Protein AF-A0A916Z3E7-F1 (afdb_monomer_lite)

Radius of gyration: 20.0 Å; chains: 1; bounding box: 42×72×46 Å

pLDDT: mean 88.16, std 11.93, range [44.38, 98.19]

Secondary structure (DSSP, 8-state):
-EEEEEE-TTS-EEEEE-GGG-S-HHHHHHHHHHHHHHHHHHHHHH-S-SEEEETTT--EEE-SSHHHHHHHHHHHS-TT---TTTT---HHHHHHHHHHHHHHHHHHHHHHHHHHHHH-S--HHHHTTTTHHHHHHHHHHHHHHHHHHHHH----HHHHHHHHHHHTTHHHHHHTT-TTT--HHHHHHHHHHHHHHHHHHHHTTS----TTTT--

Organism: NCBI:txid1537369

Structure (mmCIF, N/CA/C/O backbone):
data_AF-A0A916Z3E7-F1
#
_entry.id   AF-A0A916Z3E7-F1
#
loop_
_atom_site.group_PDB
_atom_site.id
_atom_site.type_symbol
_atom_site.label_atom_id
_atom_site.label_alt_id
_atom_site.label_comp_id
_atom_site.label_asym_id
_atom_site.label_entity_id
_atom_site.label_seq_id
_atom_site.pdbx_PDB_ins_code
_atom_site.Cartn_x
_atom_site.Cartn_y
_atom_site.Cartn_z
_atom_site.occupancy
_atom_site.B_iso_or_equiv
_atom_site.auth_seq_id
_atom_site.auth_comp_id
_atom_site.auth_asym_id
_atom_site.auth_atom_id
_atom_site.pdbx_PDB_model_num
ATOM 1 N N . MET A 1 1 ? -1.317 -24.657 9.271 1.00 68.31 1 MET A N 1
ATOM 2 C CA . MET A 1 1 ? -2.355 -24.413 10.291 1.00 68.31 1 MET A CA 1
ATOM 3 C C . MET A 1 1 ? -2.522 -22.918 10.595 1.00 68.31 1 MET A C 1
ATOM 5 O O . MET A 1 1 ? -1.531 -22.250 10.838 1.00 68.31 1 MET A O 1
ATOM 9 N N . ASN A 1 2 ? -3.743 -22.376 10.586 1.00 83.06 2 ASN A N 1
ATOM 10 C CA . ASN A 1 2 ? -4.015 -20.968 10.927 1.00 83.06 2 ASN A CA 1
ATOM 11 C C . ASN A 1 2 ? -3.591 -20.658 12.372 1.00 83.06 2 ASN A C 1
ATOM 13 O O . ASN A 1 2 ? -4.180 -21.213 13.300 1.00 83.06 2 ASN A O 1
ATOM 17 N N . ARG A 1 3 ? -2.597 -19.781 12.572 1.00 90.81 3 ARG A N 1
ATOM 18 C CA . ARG A 1 3 ? -2.049 -19.511 13.909 1.00 90.81 3 ARG A CA 1
ATOM 19 C C . ARG A 1 3 ? -2.885 -18.499 14.675 1.00 90.81 3 ARG A C 1
ATOM 21 O O . ARG A 1 3 ? -3.226 -18.750 15.826 1.00 90.81 3 ARG A O 1
ATOM 28 N N . TYR A 1 4 ? -3.235 -17.394 14.028 1.00 94.56 4 TYR A N 1
ATOM 29 C CA . TYR A 1 4 ? -3.976 -16.315 14.667 1.00 94.56 4 TYR A CA 1
ATOM 30 C C . TYR A 1 4 ? -5.286 -16.048 13.939 1.00 94.56 4 TYR A C 1
ATOM 32 O O . TYR A 1 4 ? -5.306 -15.935 12.710 1.00 94.56 4 TYR A O 1
ATOM 40 N N . SER A 1 5 ? -6.358 -15.909 14.713 1.00 96.50 5 SER A N 1
ATOM 41 C CA . SER A 1 5 ? -7.659 -15.434 14.248 1.00 96.50 5 SER A CA 1
ATOM 42 C C . SER A 1 5 ? -7.852 -14.000 14.729 1.00 96.50 5 SER A C 1
ATOM 44 O O . SER A 1 5 ? -7.827 -13.736 15.928 1.00 96.50 5 SER A O 1
ATOM 46 N N . VAL A 1 6 ? -7.993 -13.075 13.788 1.00 96.94 6 VAL A N 1
ATOM 47 C CA . VAL A 1 6 ? -8.074 -11.630 14.012 1.00 96.94 6 VAL A CA 1
ATOM 48 C C . VAL A 1 6 ? -9.518 -11.183 13.842 1.00 96.94 6 VAL A C 1
ATOM 50 O O . VAL A 1 6 ? -10.129 -11.534 12.837 1.00 96.94 6 VAL A O 1
ATOM 53 N N . GLN A 1 7 ? -10.039 -10.386 14.773 1.00 97.50 7 GLN A N 1
ATOM 54 C CA . GLN A 1 7 ? -11.403 -9.863 14.723 1.00 97.50 7 GLN A CA 1
ATOM 55 C C . GLN A 1 7 ? -11.406 -8.335 14.617 1.00 97.50 7 GLN A C 1
ATOM 57 O O . GLN A 1 7 ? -10.706 -7.642 15.360 1.00 97.50 7 GLN A O 1
ATOM 62 N N . PHE A 1 8 ? -12.221 -7.807 13.705 1.00 96.19 8 PHE A N 1
ATOM 63 C CA . PHE A 1 8 ? -12.422 -6.375 13.493 1.00 96.19 8 PHE A CA 1
ATOM 64 C C . PHE A 1 8 ? -13.735 -5.894 14.115 1.00 96.19 8 PHE A C 1
ATOM 66 O O . PHE A 1 8 ? -14.632 -6.676 14.432 1.00 96.19 8 PHE A O 1
ATOM 73 N N . LYS A 1 9 ? -13.853 -4.574 14.292 1.00 92.19 9 LYS A N 1
ATOM 74 C CA . LYS A 1 9 ? -15.015 -3.941 14.933 1.00 92.19 9 LYS A CA 1
ATOM 75 C C . LYS A 1 9 ? -16.331 -4.184 14.187 1.00 92.19 9 LYS A C 1
ATOM 77 O O . LYS A 1 9 ? -17.389 -4.202 14.804 1.00 92.19 9 LYS A O 1
ATOM 82 N N . ASP A 1 10 ? -16.267 -4.357 12.874 1.00 90.62 10 ASP A N 1
ATOM 83 C CA . ASP A 1 10 ? -17.420 -4.624 12.012 1.00 90.62 10 ASP A CA 1
ATOM 84 C C . ASP A 1 10 ? -17.789 -6.116 11.921 1.00 90.62 10 ASP A C 1
ATOM 86 O O . ASP A 1 10 ? -18.651 -6.493 11.131 1.00 90.62 10 ASP A O 1
ATOM 90 N N . GLY A 1 11 ? -17.141 -6.967 12.722 1.00 93.12 11 GLY A N 1
ATOM 91 C CA . GLY A 1 11 ? -17.370 -8.408 12.743 1.00 93.12 11 GLY A CA 1
ATOM 92 C C . GLY A 1 11 ? -16.610 -9.185 11.671 1.00 93.12 11 GLY A C 1
ATOM 93 O O . GLY A 1 11 ? -16.702 -10.411 11.662 1.00 93.12 11 GLY A O 1
ATOM 94 N N . ARG A 1 12 ? -15.837 -8.527 10.790 1.00 93.25 12 ARG A N 1
ATOM 95 C CA . ARG A 1 12 ? -14.948 -9.244 9.867 1.00 93.25 12 ARG A CA 1
ATOM 96 C C . ARG A 1 12 ? -13.863 -9.992 10.632 1.00 93.25 12 ARG A C 1
ATOM 98 O O . ARG A 1 12 ? -13.358 -9.531 11.658 1.00 93.25 12 ARG A O 1
ATOM 105 N N . GLU A 1 13 ? -13.463 -11.123 10.066 1.00 95.56 13 GLU A N 1
ATOM 106 C CA . GLU A 1 13 ? -12.363 -11.936 10.565 1.00 95.56 13 GLU A CA 1
ATOM 107 C C . GLU A 1 13 ? -11.242 -12.031 9.530 1.00 95.56 13 GLU A C 1
ATOM 109 O O . GLU A 1 13 ? -11.477 -12.031 8.320 1.00 95.56 13 GLU A O 1
ATOM 114 N N . TYR A 1 14 ? -10.006 -12.135 10.011 1.00 96.44 14 TYR A N 1
ATOM 115 C CA . TYR A 1 14 ? -8.836 -12.394 9.180 1.00 96.44 14 TYR A CA 1
ATOM 116 C C . TYR A 1 14 ? -7.942 -13.443 9.834 1.00 96.44 14 TYR A C 1
ATOM 118 O O . TYR A 1 14 ? -7.907 -13.588 11.052 1.00 96.44 14 TYR A O 1
ATOM 126 N N . THR A 1 15 ? -7.203 -14.192 9.025 1.00 94.56 15 THR A N 1
ATOM 127 C CA . THR A 1 15 ? -6.298 -15.234 9.508 1.00 94.56 15 THR A CA 1
ATOM 128 C C . THR A 1 15 ? -4.849 -14.878 9.212 1.00 94.56 15 THR A C 1
ATOM 130 O O . THR A 1 15 ? -4.510 -14.570 8.067 1.00 94.56 15 THR A O 1
ATOM 133 N N . LEU A 1 16 ? -3.987 -15.023 10.222 1.00 92.88 16 LEU A N 1
ATOM 134 C CA . LEU A 1 16 ? -2.535 -14.950 10.067 1.00 92.88 16 LEU A CA 1
ATOM 135 C C . LEU A 1 16 ? -1.888 -16.315 10.313 1.00 92.88 16 LEU A C 1
ATOM 137 O O . LEU A 1 16 ? -2.316 -17.106 11.164 1.00 92.88 16 LEU A O 1
ATOM 141 N N . TYR A 1 17 ? -0.830 -16.583 9.556 1.00 88.25 17 TYR A N 1
ATOM 142 C CA . TYR A 1 17 ? -0.054 -17.816 9.655 1.00 88.25 17 TYR A CA 1
ATOM 143 C C . TYR A 1 17 ? 1.132 -17.644 10.605 1.00 88.25 17 TYR A C 1
ATOM 145 O O . TYR A 1 17 ? 1.766 -16.591 10.629 1.00 88.25 17 TYR A O 1
ATOM 153 N N . GLY A 1 18 ? 1.438 -18.696 11.362 1.00 81.75 18 GLY A N 1
ATOM 154 C CA . GLY A 1 18 ? 2.669 -18.800 12.138 1.00 81.75 18 GLY A CA 1
ATOM 155 C C . GLY A 1 18 ? 3.813 -19.350 11.285 1.00 81.75 18 GLY A C 1
ATOM 156 O O . GLY A 1 18 ? 3.595 -19.876 10.188 1.00 81.75 18 GLY A O 1
ATOM 157 N N . SER A 1 19 ? 5.042 -19.210 11.777 1.00 74.31 19 SER A N 1
ATOM 158 C CA . SER A 1 19 ? 6.249 -19.713 11.104 1.00 74.31 19 SER A CA 1
ATOM 159 C C . SER A 1 19 ? 6.319 -21.240 11.039 1.00 74.31 19 SER A C 1
ATOM 161 O O . SER A 1 19 ? 6.947 -21.792 10.141 1.00 74.31 19 SER A O 1
ATOM 163 N N . ASP A 1 20 ? 5.622 -21.911 11.948 1.00 77.25 20 ASP A N 1
ATOM 164 C CA . ASP A 1 20 ? 5.402 -23.352 12.037 1.00 77.25 20 ASP A CA 1
ATOM 165 C C . ASP A 1 20 ? 4.515 -23.912 10.910 1.00 77.25 20 ASP A C 1
ATOM 167 O O . ASP A 1 20 ? 4.480 -25.120 10.692 1.00 77.25 20 ASP A O 1
ATOM 171 N N . TYR A 1 21 ? 3.813 -23.057 10.156 1.00 66.50 21 TYR A N 1
ATOM 172 C CA . TYR A 1 21 ? 2.894 -23.493 9.100 1.00 66.50 21 TYR A CA 1
ATOM 173 C C . TYR A 1 21 ? 3.601 -24.197 7.928 1.00 66.50 21 TYR A C 1
ATOM 175 O O . TYR A 1 21 ? 2.998 -25.060 7.288 1.00 66.50 21 TYR A O 1
ATOM 183 N N . PHE A 1 22 ? 4.842 -23.829 7.601 1.00 63.94 22 PHE A N 1
ATOM 184 C CA . PHE A 1 22 ? 5.504 -24.257 6.366 1.00 63.94 22 PHE A CA 1
ATOM 185 C C . PHE A 1 22 ? 6.804 -25.013 6.649 1.00 63.94 22 PHE A C 1
ATOM 187 O O . PHE A 1 22 ? 7.684 -24.519 7.349 1.00 63.94 22 PHE A O 1
ATOM 194 N N . ASN A 1 23 ? 6.965 -26.170 6.001 1.00 69.38 23 ASN A N 1
ATOM 195 C CA . ASN A 1 23 ? 8.204 -26.954 6.053 1.00 69.38 23 ASN A CA 1
ATOM 196 C C . ASN A 1 23 ? 9.364 -26.285 5.285 1.00 69.38 23 ASN A C 1
ATOM 198 O O . ASN A 1 23 ? 10.527 -26.486 5.626 1.00 69.38 23 ASN A O 1
ATOM 202 N N . ASP A 1 24 ? 9.056 -25.479 4.261 1.00 80.88 24 ASP A N 1
ATOM 203 C CA . ASP A 1 24 ? 10.026 -24.712 3.472 1.00 80.88 24 ASP A CA 1
ATOM 204 C C . ASP A 1 24 ? 9.946 -23.220 3.835 1.00 80.88 24 ASP A C 1
ATOM 206 O O . ASP A 1 24 ? 8.937 -22.549 3.591 1.00 80.88 24 ASP A O 1
ATOM 210 N N . LYS A 1 25 ? 11.042 -22.685 4.389 1.00 77.75 25 LYS A N 1
ATOM 211 C CA . LYS A 1 25 ? 11.140 -21.281 4.807 1.00 77.75 25 LYS A CA 1
ATOM 212 C C . LYS A 1 25 ? 11.076 -20.300 3.631 1.00 77.75 25 LYS A C 1
ATOM 214 O O . LYS A 1 25 ? 10.538 -19.211 3.789 1.00 77.75 25 LYS A O 1
ATOM 219 N N . ALA A 1 26 ? 11.582 -20.644 2.449 1.00 76.44 26 ALA A N 1
ATOM 220 C CA . ALA A 1 26 ? 11.529 -19.757 1.285 1.00 76.44 26 ALA A CA 1
ATOM 221 C C . ALA A 1 26 ? 10.100 -19.639 0.730 1.00 76.44 26 ALA A C 1
ATOM 223 O O . ALA A 1 26 ? 9.650 -18.553 0.349 1.00 76.44 26 ALA A O 1
ATOM 224 N N . VAL A 1 27 ? 9.359 -20.749 0.719 1.00 76.44 27 VAL A N 1
ATOM 225 C CA . VAL A 1 27 ? 7.926 -20.760 0.383 1.00 76.44 27 VAL A CA 1
ATOM 226 C C . VAL A 1 27 ? 7.129 -20.008 1.452 1.00 76.44 27 VAL A C 1
ATOM 228 O O . VAL A 1 27 ? 6.318 -19.149 1.098 1.00 76.44 27 VAL A O 1
ATOM 231 N N . PHE A 1 28 ? 7.428 -20.233 2.740 1.00 77.88 28 PHE A N 1
ATOM 232 C CA . PHE A 1 28 ? 6.841 -19.480 3.853 1.00 77.88 28 PHE A CA 1
ATOM 233 C C . PHE A 1 28 ? 6.952 -17.981 3.637 1.00 77.88 28 PHE A C 1
ATOM 235 O O . PHE A 1 28 ? 5.931 -17.309 3.567 1.00 77.88 28 PHE A O 1
ATOM 242 N N . TYR A 1 29 ? 8.169 -17.451 3.486 1.00 76.19 29 TYR A N 1
ATOM 243 C CA . TYR A 1 29 ? 8.373 -16.007 3.399 1.00 76.19 29 TYR A CA 1
ATOM 244 C C . TYR A 1 29 ? 7.612 -15.388 2.226 1.00 76.19 29 TYR A C 1
ATOM 246 O O . TYR A 1 29 ? 7.021 -14.320 2.381 1.00 76.19 29 TYR A O 1
ATOM 254 N N . ARG A 1 30 ? 7.546 -16.069 1.072 1.00 77.19 30 ARG A N 1
ATOM 255 C CA . ARG A 1 30 ? 6.797 -15.568 -0.090 1.00 77.19 30 ARG A CA 1
ATOM 256 C C . ARG A 1 30 ? 5.294 -15.493 0.177 1.00 77.19 30 ARG A C 1
ATOM 258 O O . ARG A 1 30 ? 4.706 -14.437 -0.058 1.00 77.19 30 ARG A O 1
ATOM 265 N N . HIS A 1 31 ? 4.685 -16.572 0.667 1.00 82.50 31 HIS A N 1
ATOM 266 C CA . HIS A 1 31 ? 3.242 -16.615 0.931 1.00 82.50 31 HIS A CA 1
ATOM 267 C C . HIS A 1 31 ? 2.843 -15.778 2.146 1.00 82.50 31 HIS A C 1
ATOM 269 O O . HIS A 1 31 ? 1.848 -15.056 2.098 1.00 82.50 31 HIS A O 1
ATOM 275 N N . HIS A 1 32 ? 3.634 -15.839 3.214 1.00 85.38 32 HIS A N 1
ATOM 276 C CA . HIS A 1 32 ? 3.423 -15.077 4.434 1.00 85.38 32 HIS A CA 1
ATOM 277 C C . HIS A 1 32 ? 3.466 -13.581 4.148 1.00 85.38 32 HIS A C 1
ATOM 279 O O . HIS A 1 32 ? 2.516 -12.884 4.475 1.00 85.38 32 HIS A O 1
ATOM 285 N N . TYR A 1 33 ? 4.482 -13.087 3.435 1.00 85.81 33 TYR A N 1
ATOM 286 C CA . TYR A 1 33 ? 4.569 -11.660 3.124 1.00 85.81 33 TYR A CA 1
ATOM 287 C C . TYR A 1 33 ? 3.388 -11.171 2.271 1.00 85.81 33 TYR A C 1
ATOM 289 O O . TYR A 1 33 ? 2.832 -10.108 2.531 1.00 85.81 33 TYR A O 1
ATOM 297 N N . SER A 1 34 ? 2.934 -11.970 1.299 1.00 87.38 34 SER A N 1
ATOM 298 C CA . SER A 1 34 ? 1.709 -11.669 0.545 1.00 87.38 34 SER A CA 1
ATOM 299 C C . SER A 1 34 ? 0.458 -11.639 1.433 1.00 87.38 34 SER A C 1
ATOM 301 O O . SER A 1 34 ? -0.374 -10.748 1.272 1.00 87.38 34 SER A O 1
ATOM 303 N N . ASN A 1 35 ? 0.331 -12.566 2.387 1.00 91.44 35 ASN A N 1
ATOM 304 C CA . ASN A 1 35 ? -0.755 -12.568 3.371 1.00 91.44 35 ASN A CA 1
ATOM 305 C C . ASN A 1 35 ? -0.684 -11.354 4.315 1.00 91.44 35 ASN A C 1
ATOM 307 O O . ASN A 1 35 ? -1.732 -10.793 4.625 1.00 91.44 35 ASN A O 1
ATOM 311 N N . LEU A 1 36 ? 0.515 -10.908 4.704 1.00 91.94 36 LEU A N 1
ATOM 312 C CA . LEU A 1 36 ? 0.709 -9.704 5.516 1.00 91.94 36 LEU A CA 1
ATOM 313 C C . LEU A 1 36 ? 0.365 -8.419 4.753 1.00 91.94 36 LEU A C 1
ATOM 315 O O . LEU A 1 36 ? -0.241 -7.528 5.335 1.00 91.94 36 LEU A O 1
ATOM 319 N N . ILE A 1 37 ? 0.691 -8.326 3.459 1.00 91.81 37 ILE A N 1
ATOM 320 C CA . ILE A 1 37 ? 0.255 -7.199 2.613 1.00 91.81 37 ILE A CA 1
ATOM 321 C C . ILE A 1 37 ? -1.274 -7.168 2.521 1.00 91.81 37 ILE A C 1
ATOM 323 O O . ILE A 1 37 ? -1.886 -6.114 2.664 1.00 91.81 37 ILE A O 1
ATOM 327 N N . ALA A 1 38 ? -1.909 -8.319 2.286 1.00 92.81 38 ALA A N 1
ATOM 328 C CA . ALA A 1 38 ? -3.366 -8.392 2.243 1.00 92.81 38 ALA A CA 1
ATOM 329 C C . ALA A 1 38 ? -3.985 -8.008 3.598 1.00 92.81 38 ALA A C 1
ATOM 331 O O . ALA A 1 38 ? -4.944 -7.243 3.641 1.00 92.81 38 ALA A O 1
ATOM 332 N N . PHE A 1 39 ? -3.384 -8.449 4.703 1.00 95.31 39 PHE A N 1
ATOM 333 C CA . PHE A 1 39 ? -3.804 -8.046 6.038 1.00 95.31 39 PHE A CA 1
ATOM 334 C C . PHE A 1 39 ? -3.669 -6.537 6.253 1.00 95.31 39 PHE A C 1
ATOM 336 O O . PHE A 1 39 ? -4.573 -5.906 6.792 1.00 95.31 39 PHE A O 1
ATOM 343 N N . SER A 1 40 ? -2.571 -5.936 5.796 1.00 94.50 40 SER A N 1
ATOM 344 C CA . SER A 1 40 ? -2.340 -4.504 5.964 1.00 94.50 40 SER A CA 1
ATOM 345 C C . SER A 1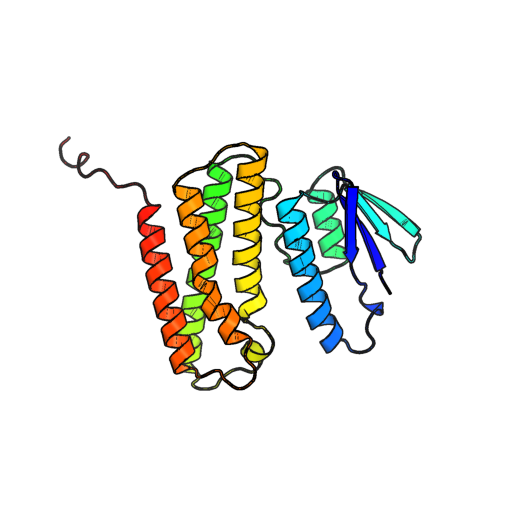 40 ? -3.344 -3.653 5.184 1.00 94.50 40 SER A C 1
ATOM 347 O O . SER A 1 40 ? -3.785 -2.621 5.683 1.00 94.50 40 SER A O 1
ATOM 349 N N . VAL A 1 41 ? -3.790 -4.133 4.019 1.00 94.44 41 VAL A N 1
ATOM 350 C CA . VAL A 1 41 ? -4.913 -3.550 3.271 1.00 94.44 41 VAL A CA 1
ATOM 351 C C . VAL A 1 41 ? -6.216 -3.624 4.072 1.00 94.44 41 VAL A C 1
ATOM 353 O O . VAL A 1 41 ? -6.917 -2.620 4.165 1.00 94.44 41 VAL A O 1
ATOM 356 N N . VAL A 1 42 ? -6.518 -4.763 4.703 1.00 95.00 42 VAL A N 1
ATOM 357 C CA . VAL A 1 42 ? -7.718 -4.909 5.549 1.00 95.00 42 VAL A CA 1
ATOM 358 C C . VAL A 1 42 ? -7.673 -3.951 6.744 1.00 95.00 42 VAL A C 1
ATOM 360 O O . VAL A 1 42 ? -8.685 -3.329 7.059 1.00 95.00 42 VAL A O 1
ATOM 363 N N . VAL A 1 43 ? -6.512 -3.783 7.384 1.00 95.19 43 VAL A N 1
ATOM 364 C CA . VAL A 1 43 ? -6.337 -2.812 8.481 1.00 95.19 43 VAL A CA 1
ATOM 365 C C . VAL A 1 43 ? -6.493 -1.371 7.984 1.00 95.19 43 VAL A C 1
ATOM 367 O O . VAL A 1 43 ? -7.163 -0.563 8.623 1.00 95.19 43 VAL A O 1
ATOM 370 N N . ALA A 1 44 ? -5.928 -1.041 6.823 1.00 94.38 44 ALA A N 1
ATOM 371 C CA . ALA A 1 44 ? -6.061 0.281 6.215 1.00 94.38 44 ALA A CA 1
ATOM 372 C C . ALA A 1 44 ? -7.518 0.634 5.871 1.00 94.38 44 ALA A C 1
ATOM 374 O O . ALA A 1 44 ? -7.909 1.798 5.948 1.00 94.38 44 ALA A O 1
ATOM 375 N N . GLU A 1 45 ? -8.313 -0.363 5.486 1.00 92.88 45 GLU A N 1
ATOM 376 C CA . GLU A 1 45 ? -9.728 -0.204 5.165 1.00 92.88 45 GLU A CA 1
ATOM 377 C C . GLU A 1 45 ? -10.580 -0.029 6.431 1.00 92.88 45 GLU A C 1
ATOM 379 O O . GLU A 1 45 ? -11.413 0.877 6.491 1.00 92.88 45 GLU A O 1
ATOM 384 N N . ASN A 1 46 ? -10.336 -0.858 7.451 1.00 91.81 46 ASN A N 1
ATOM 385 C CA . ASN A 1 46 ? -11.281 -1.089 8.552 1.00 91.81 46 ASN A CA 1
ATOM 386 C C . ASN A 1 46 ? -10.836 -0.537 9.906 1.00 91.81 46 ASN A C 1
ATOM 388 O O . ASN A 1 46 ? -11.593 -0.585 10.877 1.00 91.81 46 ASN A O 1
ATOM 392 N N . GLY A 1 47 ? -9.621 -0.003 9.980 1.00 93.38 47 GLY A N 1
ATOM 393 C CA . GLY A 1 47 ? -8.964 0.288 11.245 1.00 93.38 47 GLY A CA 1
ATOM 394 C C . GLY A 1 47 ? -8.289 -0.947 11.839 1.00 93.38 47 GLY A C 1
ATOM 395 O O . GLY A 1 47 ? -8.273 -2.031 11.253 1.00 93.38 47 GLY A O 1
ATOM 396 N N . TYR A 1 48 ? -7.695 -0.769 13.016 1.00 94.00 48 TYR A N 1
ATOM 397 C CA . TYR A 1 48 ? -6.986 -1.845 13.698 1.00 94.00 48 TYR A CA 1
ATOM 398 C C . TYR A 1 48 ? -7.948 -2.884 14.303 1.00 94.00 48 TYR A C 1
ATOM 400 O O . TYR A 1 48 ? -9.093 -2.553 14.628 1.00 94.00 48 TYR A O 1
ATOM 408 N N . PRO A 1 49 ? -7.504 -4.145 14.452 1.00 96.06 49 PRO A N 1
ATOM 409 C CA . PRO A 1 49 ? -8.315 -5.200 15.052 1.00 96.06 49 PRO A CA 1
ATOM 410 C C . PRO A 1 49 ? -8.701 -4.906 16.500 1.00 96.06 49 PRO A C 1
ATOM 412 O O . PRO A 1 49 ? -7.903 -4.351 17.250 1.00 96.06 49 PRO A O 1
ATOM 415 N N . ILE A 1 50 ? -9.880 -5.367 16.920 1.00 96.94 50 ILE A N 1
ATOM 416 C CA . ILE A 1 50 ? -10.307 -5.289 18.325 1.00 96.94 50 ILE A CA 1
ATOM 417 C C . ILE A 1 50 ? -9.731 -6.432 19.160 1.00 96.94 50 ILE A C 1
ATOM 419 O O . ILE A 1 50 ? -9.503 -6.263 20.357 1.00 96.94 50 ILE A O 1
ATOM 423 N N . SER A 1 51 ? -9.482 -7.592 18.545 1.00 97.44 51 SER A N 1
ATOM 424 C CA . SER A 1 51 ? -8.921 -8.744 19.238 1.00 97.44 51 SER A CA 1
ATOM 425 C C . SER A 1 51 ? -8.179 -9.692 18.300 1.00 97.44 51 SER A C 1
ATOM 427 O O . SER A 1 51 ? -8.408 -9.723 17.086 1.00 97.44 51 SER A O 1
ATOM 429 N N . ILE A 1 52 ? -7.259 -10.464 18.877 1.00 97.38 52 ILE A N 1
ATOM 430 C CA . ILE A 1 52 ? -6.552 -11.558 18.218 1.00 97.38 52 ILE A CA 1
ATOM 431 C C . ILE A 1 52 ? -6.529 -12.767 19.144 1.00 97.38 52 ILE A C 1
ATOM 433 O O . ILE A 1 52 ? -6.098 -12.679 20.293 1.00 97.38 52 ILE A O 1
ATOM 437 N N . LYS A 1 53 ? -6.955 -13.913 18.618 1.00 96.81 53 LYS A N 1
ATOM 438 C CA . LYS A 1 53 ? -6.889 -15.210 19.285 1.00 96.81 53 LYS A CA 1
ATOM 439 C C . LYS A 1 53 ? -5.719 -16.020 18.745 1.00 96.81 53 LYS A C 1
ATOM 441 O O . LYS A 1 53 ? -5.654 -16.273 17.541 1.00 96.81 53 LYS A O 1
ATOM 446 N N . ASP A 1 54 ? -4.833 -16.468 19.627 1.00 94.81 54 ASP A N 1
ATOM 447 C CA . ASP A 1 54 ? -3.844 -17.494 19.304 1.00 94.81 54 ASP A CA 1
ATOM 448 C C . ASP A 1 54 ? -4.523 -18.872 19.363 1.00 94.81 54 ASP A C 1
ATOM 450 O O . ASP A 1 54 ? -5.030 -19.314 20.398 1.00 94.81 54 ASP A O 1
ATOM 454 N N . ASN A 1 55 ? -4.583 -19.555 18.222 1.00 93.44 55 ASN A N 1
ATOM 455 C CA . ASN A 1 55 ? -5.287 -20.826 18.099 1.00 93.44 55 ASN A CA 1
ATOM 456 C C . ASN A 1 55 ? -4.546 -22.001 18.746 1.00 93.44 55 ASN A C 1
ATOM 458 O O . ASN A 1 55 ? -5.190 -23.023 19.008 1.00 93.44 55 ASN A O 1
ATOM 462 N N . GLU A 1 56 ? -3.248 -21.877 19.019 1.00 91.75 56 GLU A N 1
ATOM 463 C CA . GLU A 1 56 ? -2.478 -22.884 19.748 1.00 91.75 56 GLU A CA 1
ATOM 464 C C . GLU A 1 56 ? -2.633 -22.681 21.256 1.00 91.75 56 GLU A C 1
ATOM 466 O O . GLU A 1 56 ? -3.154 -23.565 21.934 1.00 91.75 56 GLU A O 1
ATOM 471 N N . SER A 1 57 ? -2.254 -21.505 21.772 1.00 93.12 57 SER A N 1
ATOM 472 C CA . SER A 1 57 ? -2.282 -21.234 23.219 1.00 93.12 57 SER A CA 1
ATOM 473 C C . SER A 1 57 ? -3.693 -21.007 23.766 1.00 93.12 57 SER A C 1
ATOM 475 O O . SER A 1 57 ? -3.901 -21.050 24.976 1.00 93.12 57 SER A O 1
ATOM 477 N N . LYS A 1 58 ? -4.670 -20.772 22.878 1.00 94.69 58 LYS A N 1
ATOM 478 C CA . LYS A 1 58 ? -6.051 -20.360 23.188 1.00 94.69 58 LYS A CA 1
ATOM 479 C C . LYS A 1 58 ? -6.158 -18.991 23.864 1.00 94.69 58 LYS A C 1
ATOM 481 O O . LYS A 1 58 ? -7.250 -18.624 24.295 1.00 94.69 58 LYS A O 1
ATOM 486 N N . GLU A 1 59 ? -5.069 -18.230 23.919 1.00 95.56 59 GLU A N 1
ATOM 487 C CA . GLU A 1 59 ? -5.051 -16.878 24.467 1.00 95.56 59 GLU A CA 1
ATOM 488 C C . GLU A 1 59 ? -5.826 -15.911 23.561 1.00 95.56 59 GLU A C 1
ATOM 490 O O . GLU A 1 59 ? -5.692 -15.946 22.335 1.00 95.56 59 GLU A O 1
ATOM 495 N N . LEU A 1 60 ? -6.640 -15.046 24.172 1.00 97.00 60 LEU A N 1
ATOM 496 C CA . LEU A 1 60 ? -7.351 -13.961 23.501 1.00 97.00 60 LEU A CA 1
ATOM 497 C C . LEU A 1 60 ? -6.773 -12.624 23.964 1.00 97.00 60 LEU A C 1
ATOM 499 O O . LEU A 1 60 ? -6.847 -12.282 25.143 1.00 97.00 60 LEU A O 1
ATOM 503 N N . LEU A 1 61 ? -6.239 -11.862 23.020 1.00 96.81 61 LEU A N 1
ATOM 504 C CA . LEU A 1 61 ? -5.688 -10.532 23.237 1.00 96.81 61 LEU A CA 1
ATOM 505 C C . LEU A 1 61 ? -6.664 -9.495 22.697 1.00 96.81 61 LEU A C 1
ATOM 507 O O . LEU A 1 61 ? -7.125 -9.628 21.569 1.00 96.81 61 LEU A O 1
ATOM 511 N N . ASN A 1 62 ? -6.948 -8.458 23.481 1.00 97.62 62 ASN A N 1
ATOM 512 C CA . ASN A 1 62 ? -7.799 -7.343 23.071 1.00 97.62 62 ASN A CA 1
ATOM 513 C C . ASN A 1 62 ? -6.956 -6.077 22.904 1.00 97.62 62 ASN A C 1
ATOM 515 O O . ASN A 1 62 ? -6.032 -5.844 23.685 1.00 97.62 62 ASN A O 1
ATOM 519 N N . PHE A 1 63 ? -7.297 -5.255 21.913 1.00 96.38 63 PHE A N 1
ATOM 520 C CA . PHE A 1 63 ? -6.597 -4.010 21.612 1.00 96.38 63 PHE A CA 1
ATOM 521 C C . PHE A 1 63 ? -7.538 -2.818 21.768 1.00 96.38 63 PHE A C 1
ATOM 523 O O . PHE A 1 63 ? -8.571 -2.713 21.114 1.00 96.38 63 PHE A O 1
ATOM 530 N N . ASP A 1 64 ? -7.149 -1.910 22.652 1.00 92.50 64 ASP A N 1
ATOM 531 C CA . ASP A 1 64 ? -7.817 -0.646 22.951 1.00 92.50 64 ASP A CA 1
ATOM 532 C C . ASP A 1 64 ? -7.288 0.523 22.106 1.00 92.50 64 ASP A C 1
ATOM 534 O O . ASP A 1 64 ? -7.951 1.553 21.980 1.00 92.50 64 ASP A O 1
ATOM 538 N N . LYS A 1 65 ? -6.084 0.373 21.545 1.00 93.25 65 LYS A N 1
ATOM 539 C CA . LYS A 1 65 ? -5.387 1.397 20.765 1.00 93.25 65 LYS A CA 1
ATOM 540 C C . LYS A 1 65 ? -4.485 0.784 19.697 1.00 93.25 65 LYS A C 1
ATOM 542 O O . LYS A 1 65 ? -4.004 -0.342 19.822 1.00 93.25 65 LYS A O 1
ATOM 547 N N . MET A 1 66 ? -4.201 1.562 18.656 1.00 92.38 66 MET A N 1
ATOM 548 C CA . MET A 1 66 ? -3.355 1.138 17.538 1.00 92.38 66 MET A CA 1
ATOM 549 C C . MET A 1 66 ? -1.932 0.778 17.992 1.00 92.38 66 MET A C 1
ATOM 551 O O . MET A 1 66 ? -1.317 -0.141 17.456 1.00 92.38 66 MET A O 1
ATOM 555 N N . GLU A 1 67 ? -1.396 1.464 19.002 1.00 93.31 67 GLU A N 1
ATOM 556 C CA . GLU A 1 67 ? -0.036 1.241 19.498 1.00 93.31 67 GLU A CA 1
ATOM 557 C C . GLU A 1 67 ? 0.138 -0.147 20.123 1.00 93.31 67 GLU A C 1
ATOM 559 O O . GLU A 1 67 ? 1.161 -0.792 19.891 1.00 93.31 67 GLU A O 1
ATOM 564 N N . SER A 1 68 ? -0.848 -0.636 20.888 1.00 94.56 68 SER A N 1
ATOM 565 C CA . SER A 1 68 ? -0.777 -1.971 21.498 1.00 94.56 68 SER A CA 1
ATOM 566 C C . SER A 1 68 ? -0.848 -3.066 20.432 1.00 94.56 68 SER A C 1
ATOM 568 O O . SER A 1 68 ? -0.080 -4.030 20.491 1.00 94.56 68 SER A O 1
ATOM 570 N N . PHE A 1 69 ? -1.675 -2.871 19.401 1.00 94.94 69 PHE A N 1
ATOM 571 C CA . PHE A 1 69 ? -1.719 -3.753 18.236 1.00 94.94 69 PHE A CA 1
ATOM 572 C C . PHE A 1 69 ? -0.400 -3.753 17.447 1.00 94.94 69 PHE A C 1
ATOM 574 O O . PHE A 1 69 ? 0.134 -4.826 17.167 1.00 94.94 69 PHE A O 1
ATOM 581 N N . LYS A 1 70 ? 0.172 -2.580 17.132 1.00 92.56 70 LYS A N 1
ATOM 582 C CA . LYS A 1 70 ? 1.452 -2.474 16.404 1.00 92.56 70 LYS A CA 1
ATOM 583 C C . LYS A 1 70 ? 2.585 -3.190 17.144 1.00 92.56 70 LYS A C 1
ATOM 585 O O . LYS A 1 70 ? 3.302 -3.978 16.532 1.00 92.56 70 LYS A O 1
ATOM 590 N N . LEU A 1 71 ? 2.699 -2.987 18.461 1.00 92.44 71 LEU A N 1
ATOM 591 C CA . LEU A 1 71 ? 3.703 -3.662 19.293 1.00 92.44 71 LEU A CA 1
ATOM 592 C C . LEU A 1 71 ? 3.548 -5.185 19.265 1.00 92.44 71 LEU A C 1
ATOM 594 O O . LEU A 1 71 ? 4.533 -5.914 19.126 1.00 92.44 71 LEU A O 1
ATOM 598 N N . TRP A 1 72 ? 2.313 -5.678 19.382 1.00 93.75 72 TRP A N 1
ATOM 599 C CA . TRP A 1 72 ? 2.049 -7.107 19.262 1.00 93.75 72 TRP A CA 1
ATOM 600 C C . TRP A 1 72 ? 2.414 -7.626 17.867 1.00 93.75 72 TRP A C 1
ATOM 602 O O . TRP A 1 72 ? 3.075 -8.659 17.748 1.00 93.75 72 TRP A O 1
ATOM 612 N N . PHE A 1 73 ? 2.026 -6.910 16.814 1.00 93.00 73 PHE A N 1
ATOM 613 C CA . PHE A 1 73 ? 2.241 -7.346 15.441 1.00 93.00 73 PHE A CA 1
ATOM 614 C C . PHE A 1 73 ? 3.733 -7.445 15.110 1.00 93.00 73 PHE A C 1
ATOM 616 O O . PHE A 1 73 ? 4.183 -8.468 14.597 1.00 93.00 73 PHE A O 1
ATOM 623 N N . GLU A 1 74 ? 4.523 -6.432 15.468 1.00 89.69 74 GLU A N 1
ATOM 624 C CA . GLU A 1 74 ? 5.973 -6.431 15.249 1.00 89.69 74 GLU A CA 1
ATOM 625 C C . GLU A 1 74 ? 6.691 -7.555 16.005 1.00 89.69 74 GLU A C 1
ATOM 627 O O . GLU A 1 74 ? 7.701 -8.073 15.524 1.00 89.69 74 GLU A O 1
ATOM 632 N N . LYS A 1 75 ? 6.169 -7.947 17.174 1.00 89.38 75 LYS A N 1
ATOM 633 C CA . LYS A 1 75 ? 6.704 -9.056 17.971 1.00 89.38 75 LYS A CA 1
ATOM 634 C C . LYS A 1 75 ? 6.405 -10.426 17.351 1.00 89.38 75 LYS A C 1
ATOM 636 O O . LYS A 1 75 ? 7.232 -11.324 17.483 1.00 89.38 75 LYS A O 1
ATOM 641 N N . ASN A 1 76 ? 5.241 -10.599 16.721 1.00 89.00 76 ASN A N 1
ATOM 642 C CA . ASN A 1 76 ? 4.727 -11.924 16.343 1.00 89.00 76 ASN A CA 1
ATOM 643 C C . ASN A 1 76 ? 4.718 -12.209 14.834 1.00 89.00 76 ASN A C 1
ATOM 645 O O . ASN A 1 76 ? 4.583 -13.368 14.452 1.00 89.00 76 ASN A O 1
ATOM 649 N N . GLN A 1 77 ? 4.797 -11.189 13.978 1.00 87.62 77 GLN A N 1
ATOM 650 C CA . GLN A 1 77 ? 4.655 -11.329 12.525 1.00 87.62 77 GLN A CA 1
ATOM 651 C C . GLN A 1 77 ? 5.938 -10.896 11.805 1.00 87.62 77 GLN A C 1
ATOM 653 O O . GLN A 1 77 ? 6.906 -11.651 11.735 1.00 87.62 77 GLN A O 1
ATOM 658 N N . ALA A 1 78 ? 5.966 -9.672 11.278 1.00 77.88 78 ALA A N 1
ATOM 659 C CA . ALA A 1 78 ? 7.116 -9.113 10.586 1.00 77.88 78 ALA A CA 1
ATOM 660 C C . ALA A 1 78 ? 7.251 -7.622 10.892 1.00 77.88 78 ALA A C 1
ATOM 662 O O . ALA A 1 78 ? 6.262 -6.903 11.042 1.00 77.88 78 ALA A O 1
ATOM 663 N N . LYS A 1 79 ? 8.497 -7.149 10.936 1.00 78.38 79 LYS A N 1
ATOM 664 C CA . LYS A 1 79 ? 8.797 -5.722 11.071 1.00 78.38 79 LYS A CA 1
ATOM 665 C C . LYS A 1 79 ? 8.540 -4.992 9.753 1.00 78.38 79 LYS A C 1
ATOM 667 O O . LYS A 1 79 ? 8.761 -5.548 8.679 1.00 78.38 79 LYS A O 1
ATOM 672 N N . GLY A 1 80 ? 8.144 -3.723 9.848 1.00 78.38 80 GLY A N 1
ATOM 673 C CA . GLY A 1 80 ? 8.070 -2.820 8.695 1.00 78.38 80 GLY A CA 1
ATOM 674 C C . GLY A 1 80 ? 6.853 -3.011 7.786 1.00 78.38 80 GLY A C 1
ATOM 675 O O . GLY A 1 80 ? 6.901 -2.597 6.629 1.00 78.38 80 GLY A O 1
ATOM 676 N N . ILE A 1 81 ? 5.776 -3.628 8.281 1.00 88.50 81 ILE A N 1
ATOM 677 C CA . ILE A 1 81 ? 4.487 -3.645 7.578 1.00 88.50 81 ILE A CA 1
ATOM 678 C C . ILE A 1 81 ? 3.793 -2.289 7.737 1.00 88.50 81 ILE A C 1
ATOM 680 O O . ILE A 1 81 ? 3.761 -1.708 8.819 1.00 88.50 81 ILE A O 1
ATOM 684 N N . ASP A 1 82 ? 3.239 -1.796 6.632 1.00 90.50 82 ASP A N 1
ATOM 685 C CA . ASP A 1 82 ? 2.521 -0.528 6.555 1.00 90.50 82 ASP A CA 1
ATOM 686 C C . ASP A 1 82 ? 1.008 -0.763 6.650 1.00 90.50 82 ASP A C 1
ATOM 688 O O . ASP A 1 82 ? 0.403 -1.317 5.731 1.00 90.50 82 ASP A O 1
ATOM 692 N N . PHE A 1 83 ? 0.401 -0.316 7.750 1.00 92.88 83 PHE A N 1
ATOM 693 C CA . PHE A 1 83 ? -1.049 -0.366 7.995 1.00 92.88 83 PHE A CA 1
ATOM 694 C C . PHE A 1 83 ? -1.810 0.830 7.411 1.00 92.88 83 PHE A C 1
ATOM 696 O O . PHE A 1 83 ? -2.972 1.072 7.739 1.00 92.88 83 PHE A O 1
ATOM 703 N N . GLY A 1 84 ? -1.145 1.594 6.549 1.00 92.81 84 GLY A N 1
ATOM 704 C CA . GLY A 1 84 ? -1.676 2.821 6.002 1.00 92.81 84 GLY A CA 1
ATOM 705 C C . GLY A 1 84 ? -1.700 3.914 7.050 1.00 92.81 84 GLY A C 1
ATOM 706 O O . GLY A 1 84 ? -0.909 3.943 7.989 1.00 92.81 84 GLY A O 1
ATOM 707 N N . PHE A 1 85 ? -2.646 4.818 6.878 1.00 92.94 85 PHE A N 1
ATOM 708 C CA . PHE A 1 85 ? -2.916 5.888 7.826 1.00 92.94 85 PHE A CA 1
ATOM 709 C C . PHE A 1 85 ? -4.293 5.703 8.463 1.00 92.94 85 PHE A C 1
ATOM 711 O O . PHE A 1 85 ? -5.094 6.629 8.563 1.00 92.94 85 PHE A O 1
ATOM 718 N N . SER A 1 86 ? -4.572 4.464 8.873 1.00 87.56 86 SER A N 1
ATOM 719 C CA . SER A 1 86 ? -5.848 4.035 9.452 1.00 87.56 86 SER A CA 1
ATOM 720 C C . SER A 1 86 ? -6.283 4.876 10.664 1.00 87.56 86 SER A C 1
ATOM 722 O O . SER A 1 86 ? -7.479 5.118 10.855 1.00 87.56 86 SER A O 1
ATOM 724 N N . GLU A 1 87 ? -5.299 5.360 11.428 1.00 86.94 87 GLU A N 1
ATOM 7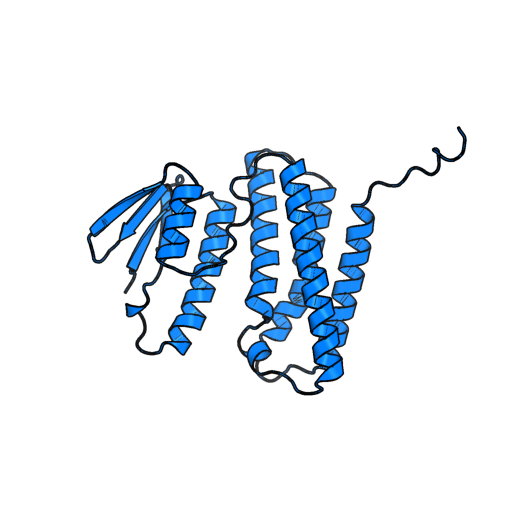25 C CA . GLU A 1 87 ? -5.430 6.209 12.610 1.00 86.94 87 GLU A CA 1
ATOM 726 C C . GLU A 1 87 ? -5.560 7.710 12.312 1.00 86.94 87 GLU A C 1
ATOM 728 O O . GLU A 1 87 ? -5.820 8.486 13.228 1.00 86.94 87 GLU A O 1
ATOM 733 N N . LEU A 1 88 ? -5.343 8.143 11.067 1.00 92.31 88 LEU A N 1
ATOM 734 C CA . LEU A 1 88 ? -5.430 9.554 10.710 1.00 92.31 88 LEU A CA 1
ATOM 735 C C . LEU A 1 88 ? -6.867 9.922 10.320 1.00 92.31 88 LEU A C 1
ATOM 737 O O . LEU A 1 88 ? -7.505 9.269 9.493 1.00 92.31 88 LEU A O 1
ATOM 741 N N . ASP A 1 89 ? -7.342 11.016 10.898 1.00 90.31 89 ASP A N 1
ATOM 742 C CA . ASP A 1 89 ? -8.689 11.575 10.748 1.00 90.31 89 ASP A CA 1
ATOM 743 C C . ASP A 1 89 ? -8.684 13.035 10.260 1.00 90.31 89 ASP A C 1
ATOM 745 O O . ASP A 1 89 ? -9.732 13.606 9.965 1.00 90.31 89 ASP A O 1
ATOM 749 N N . ASP A 1 90 ? -7.501 13.636 10.129 1.00 93.94 90 ASP A N 1
ATOM 750 C CA . ASP A 1 90 ? -7.308 15.011 9.678 1.00 93.94 90 ASP A CA 1
ATOM 751 C C . ASP A 1 90 ? -6.788 15.057 8.237 1.00 93.94 90 ASP A C 1
ATOM 753 O O . ASP A 1 90 ? -5.733 14.499 7.921 1.00 93.94 90 ASP A O 1
ATOM 757 N N . LEU A 1 91 ? -7.490 15.799 7.374 1.00 93.62 91 LEU A N 1
ATOM 758 C CA . LEU A 1 91 ? -7.160 15.917 5.952 1.00 93.62 91 LEU A CA 1
ATOM 759 C C . LEU A 1 91 ? -5.721 16.402 5.716 1.00 93.62 91 LEU A C 1
ATOM 761 O O . LEU A 1 91 ? -5.065 15.915 4.798 1.00 93.62 91 LEU A O 1
ATOM 765 N N . LYS A 1 92 ? -5.194 17.330 6.528 1.00 94.06 92 LYS A N 1
ATOM 766 C CA . LYS A 1 92 ? -3.820 17.825 6.338 1.00 94.06 92 LYS A CA 1
ATOM 767 C C . LYS A 1 92 ? -2.794 16.744 6.664 1.00 94.06 92 LYS A C 1
ATOM 769 O O . LYS A 1 92 ? -1.810 16.615 5.936 1.00 94.06 92 LYS A O 1
ATOM 774 N N . LYS A 1 93 ? -3.020 15.950 7.716 1.00 95.31 93 LYS A N 1
ATOM 775 C CA . LYS A 1 93 ? -2.179 14.786 8.031 1.00 95.31 93 LYS A CA 1
ATOM 776 C C . LYS A 1 93 ? -2.236 13.739 6.912 1.00 95.31 93 LYS A C 1
ATOM 778 O O . LYS A 1 93 ? -1.181 13.232 6.539 1.00 95.31 93 LYS A O 1
ATOM 783 N N . ILE A 1 94 ? -3.417 13.483 6.331 1.00 95.50 94 ILE A N 1
ATOM 784 C CA . ILE A 1 94 ? -3.564 12.602 5.155 1.00 95.50 94 ILE A CA 1
ATOM 785 C C . ILE A 1 94 ? -2.744 13.122 3.975 1.00 95.50 94 ILE A C 1
ATOM 787 O O . ILE A 1 94 ? -1.961 12.374 3.391 1.00 95.50 94 ILE A O 1
ATOM 791 N N . GLU A 1 95 ? -2.902 14.401 3.624 1.00 95.44 95 GLU A N 1
ATOM 792 C CA . GLU A 1 95 ? -2.158 15.017 2.522 1.00 95.44 95 GLU A CA 1
ATOM 793 C C . GLU A 1 95 ? -0.645 14.908 2.748 1.00 95.44 95 GLU A C 1
ATOM 795 O O . GLU A 1 95 ? 0.089 14.535 1.832 1.00 95.44 95 GLU A O 1
ATOM 800 N N . ASN A 1 96 ? -0.175 15.180 3.968 1.00 95.69 96 ASN A N 1
ATOM 801 C CA . ASN A 1 96 ? 1.236 15.072 4.329 1.00 95.69 96 ASN A CA 1
ATOM 802 C C . ASN A 1 96 ? 1.773 13.637 4.192 1.00 95.69 96 ASN A C 1
ATOM 804 O O . ASN A 1 96 ? 2.830 13.430 3.597 1.00 95.69 96 ASN A O 1
ATOM 808 N N . GLU A 1 97 ? 1.039 12.640 4.689 1.00 96.50 97 GLU A N 1
ATOM 809 C CA . GLU A 1 97 ? 1.428 11.235 4.545 1.00 96.50 97 GLU A CA 1
ATOM 810 C C . GLU A 1 97 ? 1.445 10.809 3.069 1.00 96.50 97 GLU A C 1
ATOM 812 O O . GLU A 1 97 ? 2.387 10.156 2.613 1.00 96.50 97 GLU A O 1
ATOM 817 N N . CYS A 1 98 ? 0.470 11.263 2.276 1.00 97.00 98 CYS A N 1
ATOM 818 C CA . CYS A 1 98 ? 0.468 11.031 0.836 1.00 97.00 98 CYS A CA 1
ATOM 819 C C . CYS A 1 98 ? 1.718 11.625 0.172 1.00 97.00 98 CYS A C 1
ATOM 821 O O . CYS A 1 98 ? 2.376 10.932 -0.601 1.00 97.00 98 CYS A O 1
ATOM 823 N N . TYR A 1 99 ? 2.111 12.858 0.507 1.00 96.50 99 TYR A N 1
ATOM 824 C CA . TYR A 1 99 ? 3.348 13.463 -0.002 1.00 96.50 99 TYR A CA 1
ATOM 825 C C . TYR A 1 99 ? 4.596 12.642 0.330 1.00 96.50 99 TYR A C 1
ATOM 827 O O . TYR A 1 99 ? 5.441 12.424 -0.543 1.00 96.50 99 TYR A O 1
ATOM 835 N N . ILE A 1 100 ? 4.709 12.160 1.569 1.00 95.94 100 ILE A N 1
ATOM 836 C CA . ILE A 1 100 ? 5.822 11.307 1.999 1.00 95.94 100 ILE A CA 1
ATOM 837 C C . ILE A 1 100 ? 5.882 10.044 1.132 1.00 95.94 100 ILE A C 1
ATOM 839 O O . ILE A 1 100 ? 6.950 9.683 0.631 1.00 95.94 100 ILE A O 1
ATOM 843 N N . ARG A 1 101 ? 4.741 9.390 0.902 1.00 96.31 101 ARG A N 1
ATOM 844 C CA . ARG A 1 101 ? 4.660 8.169 0.086 1.00 96.31 101 ARG A CA 1
ATOM 845 C C . ARG A 1 101 ? 4.951 8.419 -1.387 1.00 96.31 101 ARG A C 1
ATOM 847 O O . ARG A 1 101 ? 5.681 7.637 -1.989 1.00 96.31 101 ARG A O 1
ATOM 854 N N . VAL A 1 102 ? 4.468 9.525 -1.953 1.00 97.50 102 VAL A N 1
ATOM 855 C CA . VAL A 1 102 ? 4.817 9.935 -3.322 1.00 97.50 102 VAL A CA 1
ATOM 856 C C . VAL A 1 102 ? 6.332 10.086 -3.467 1.00 97.50 102 VAL A C 1
ATOM 858 O O . VAL A 1 102 ? 6.909 9.564 -4.419 1.00 97.50 102 VAL A O 1
ATOM 861 N N . ASN A 1 103 ? 7.002 10.721 -2.503 1.00 96.25 103 ASN A N 1
ATOM 862 C CA . ASN A 1 103 ? 8.460 10.848 -2.534 1.00 96.25 103 ASN A CA 1
ATOM 863 C C . ASN A 1 103 ? 9.165 9.487 -2.413 1.00 96.25 103 ASN A C 1
ATOM 865 O O . ASN A 1 103 ? 10.149 9.260 -3.111 1.00 96.25 103 ASN A O 1
ATOM 869 N N . LYS A 1 104 ? 8.652 8.554 -1.597 1.00 95.38 104 LYS A N 1
ATOM 870 C CA . LYS A 1 104 ? 9.177 7.176 -1.530 1.00 95.38 104 LYS A CA 1
ATOM 871 C C . LYS A 1 104 ? 9.072 6.457 -2.880 1.00 95.38 104 LYS A C 1
ATOM 873 O O . LYS A 1 104 ? 10.032 5.811 -3.288 1.00 95.38 104 LYS A O 1
ATOM 878 N N . ILE A 1 105 ? 7.947 6.604 -3.585 1.00 96.06 105 ILE A N 1
ATOM 879 C CA . ILE A 1 105 ? 7.748 6.030 -4.927 1.00 96.06 105 ILE A CA 1
ATOM 880 C C . ILE A 1 105 ? 8.740 6.633 -5.925 1.00 96.06 105 ILE A C 1
ATOM 882 O O . ILE A 1 105 ? 9.396 5.896 -6.656 1.00 96.06 105 ILE A O 1
ATOM 886 N N . ILE A 1 106 ? 8.894 7.961 -5.930 1.00 96.75 106 ILE A N 1
ATOM 887 C CA . ILE A 1 106 ? 9.862 8.651 -6.796 1.00 96.75 106 ILE A CA 1
ATOM 888 C C . ILE A 1 106 ? 11.279 8.127 -6.538 1.00 96.75 106 ILE A C 1
ATOM 890 O O . ILE A 1 106 ? 11.973 7.761 -7.485 1.00 96.75 106 ILE A O 1
ATOM 894 N N . SER A 1 107 ? 11.696 8.046 -5.272 1.00 95.50 107 SER A N 1
ATOM 895 C CA . SER A 1 107 ? 13.016 7.532 -4.896 1.00 95.50 107 SER A CA 1
ATOM 896 C C . SER A 1 107 ? 13.221 6.083 -5.335 1.00 95.50 107 SER A C 1
ATOM 898 O O . SER A 1 107 ? 14.280 5.766 -5.870 1.00 95.50 107 SER A O 1
ATOM 900 N N . PHE A 1 108 ? 12.211 5.222 -5.163 1.00 93.94 108 PHE A N 1
ATOM 901 C CA . PHE A 1 108 ? 12.248 3.838 -5.639 1.00 93.94 108 PHE A CA 1
ATOM 902 C C . PHE A 1 108 ? 12.469 3.779 -7.156 1.00 93.94 108 PHE A C 1
ATOM 904 O O . PHE A 1 108 ? 13.393 3.118 -7.618 1.00 93.94 108 PHE A O 1
ATOM 911 N N . ILE A 1 109 ? 11.666 4.512 -7.935 1.00 94.75 109 ILE A N 1
ATOM 912 C CA . ILE A 1 109 ? 11.746 4.497 -9.403 1.00 94.75 109 ILE A CA 1
ATOM 913 C C . ILE A 1 109 ? 13.087 5.064 -9.896 1.00 94.75 109 ILE A C 1
ATOM 915 O O . ILE A 1 109 ? 13.671 4.535 -10.839 1.00 94.75 109 ILE A O 1
ATOM 919 N N . LEU A 1 110 ? 13.603 6.122 -9.264 1.00 95.25 110 LEU A N 1
ATOM 920 C CA . LEU A 1 110 ? 14.912 6.693 -9.601 1.00 95.25 110 LEU A CA 1
ATOM 921 C C . LEU A 1 110 ? 16.056 5.708 -9.346 1.00 95.25 110 LEU A C 1
ATOM 923 O O . LEU A 1 110 ? 16.940 5.567 -10.193 1.00 95.25 110 LEU A O 1
ATOM 927 N N . GLN A 1 111 ? 16.033 5.032 -8.196 1.00 92.31 111 GLN A N 1
ATOM 928 C CA . GLN A 1 111 ? 17.024 4.017 -7.855 1.00 92.31 111 GLN A CA 1
ATOM 929 C C . GLN A 1 111 ? 16.965 2.844 -8.840 1.00 92.31 111 GLN A C 1
ATOM 931 O O . GLN A 1 111 ? 17.999 2.427 -9.354 1.00 92.31 111 GLN A O 1
ATOM 936 N N . GLU A 1 112 ? 15.762 2.393 -9.192 1.00 90.50 112 GLU A N 1
ATOM 937 C CA . GLU A 1 112 ? 15.558 1.323 -10.167 1.00 90.50 112 GLU A CA 1
ATOM 938 C C . GLU A 1 112 ? 16.108 1.687 -11.555 1.00 90.50 112 GLU A C 1
ATOM 940 O O . GLU A 1 112 ? 16.804 0.890 -12.181 1.00 90.50 112 GLU A O 1
ATOM 945 N N . ILE A 1 113 ? 15.858 2.912 -12.037 1.00 92.06 113 ILE A N 1
ATOM 946 C CA . ILE A 1 113 ? 16.431 3.393 -13.305 1.00 92.06 113 ILE A CA 1
ATOM 947 C C . ILE A 1 113 ? 17.958 3.340 -13.250 1.00 92.06 113 ILE A C 1
ATOM 949 O O . ILE A 1 113 ? 18.582 2.879 -14.206 1.00 92.06 113 ILE A O 1
ATOM 953 N N . LYS A 1 114 ? 18.552 3.809 -12.147 1.00 91.50 114 LYS A N 1
ATOM 954 C CA . LYS A 1 114 ? 20.005 3.834 -11.964 1.00 91.50 114 LYS A CA 1
ATOM 955 C C . LYS A 1 114 ? 20.594 2.423 -12.019 1.00 91.50 114 LYS A C 1
ATOM 957 O O . LYS A 1 114 ? 21.537 2.211 -12.775 1.00 91.50 114 LYS A O 1
ATOM 962 N N . GLU A 1 115 ? 20.024 1.480 -11.272 1.00 88.69 115 GLU A N 1
ATOM 963 C CA . GLU A 1 115 ? 20.483 0.085 -11.220 1.00 88.69 115 GLU A CA 1
ATOM 964 C C . GLU A 1 115 ? 20.361 -0.614 -12.578 1.00 88.69 115 GLU A C 1
ATOM 966 O O . GLU A 1 115 ? 21.329 -1.194 -13.072 1.00 88.69 115 GLU A O 1
ATOM 971 N N . LEU A 1 116 ? 19.203 -0.492 -13.238 1.00 87.94 116 LEU A N 1
ATOM 972 C CA . LEU A 1 116 ? 18.977 -1.090 -14.557 1.00 87.94 116 LEU A CA 1
ATOM 973 C C . LEU A 1 116 ? 19.935 -0.532 -15.622 1.00 87.94 116 LEU A C 1
ATOM 975 O O . LEU A 1 116 ? 20.302 -1.245 -16.555 1.00 87.94 116 LEU A O 1
ATOM 979 N N . GLN A 1 117 ? 20.344 0.735 -15.498 1.00 89.62 117 GLN A N 1
ATOM 980 C CA . GLN A 1 117 ? 21.325 1.351 -16.392 1.00 89.62 117 GLN A CA 1
ATOM 981 C C . GLN A 1 117 ? 22.765 0.917 -16.094 1.00 89.62 117 GLN A C 1
ATOM 983 O O . GLN A 1 117 ? 23.552 0.809 -17.033 1.00 89.62 117 GLN A O 1
ATOM 988 N N . SER A 1 118 ? 23.121 0.692 -14.825 1.00 87.25 118 SER A N 1
ATOM 989 C CA . SER A 1 118 ? 24.489 0.338 -14.433 1.00 87.25 118 SER A CA 1
ATOM 990 C C . SER A 1 118 ? 24.809 -1.144 -14.587 1.00 87.25 118 SER A C 1
ATOM 992 O O . SER A 1 118 ? 25.929 -1.479 -14.960 1.00 87.25 118 SER A O 1
ATOM 994 N N . GLU A 1 119 ? 23.866 -2.036 -14.283 1.00 70.50 119 GLU A N 1
ATOM 995 C CA . GLU A 1 119 ? 24.193 -3.454 -14.104 1.00 70.50 119 GLU A CA 1
ATOM 996 C C . GLU A 1 119 ? 24.027 -4.288 -15.379 1.00 70.50 119 GLU A C 1
ATOM 998 O O . GLU A 1 119 ? 24.645 -5.346 -15.475 1.00 70.50 119 GLU A O 1
ATOM 1003 N N . GLN A 1 120 ? 23.218 -3.846 -16.357 1.00 60.53 120 GLN A N 1
ATOM 1004 C CA . GLN A 1 120 ? 22.816 -4.603 -17.568 1.00 60.53 120 GLN A CA 1
ATOM 1005 C C . GLN A 1 120 ? 22.420 -6.081 -17.329 1.00 60.53 120 GLN A C 1
ATOM 1007 O O . GLN A 1 120 ? 22.220 -6.843 -18.275 1.00 60.53 120 GLN A O 1
ATOM 1012 N N . LYS A 1 121 ? 22.274 -6.506 -16.073 1.00 63.03 121 LYS A N 1
ATOM 1013 C CA . LYS A 1 121 ? 21.904 -7.849 -15.654 1.00 63.03 121 LYS A CA 1
ATOM 1014 C C . LYS A 1 121 ? 20.609 -7.744 -14.889 1.00 63.03 121 LYS A C 1
ATOM 1016 O O . LYS A 1 121 ? 20.455 -6.944 -13.972 1.00 63.03 121 LYS A O 1
ATOM 1021 N N . PHE A 1 122 ? 19.655 -8.539 -15.336 1.00 65.69 122 PHE A N 1
ATOM 1022 C CA . PHE A 1 122 ? 18.356 -8.606 -14.717 1.00 65.69 122 PHE A CA 1
ATOM 1023 C C . PHE A 1 122 ? 18.469 -9.408 -13.421 1.00 65.69 122 PHE A C 1
ATOM 1025 O O . PHE A 1 122 ? 18.827 -10.584 -13.456 1.00 65.69 122 PHE A O 1
ATOM 1032 N N . ASP A 1 123 ? 18.219 -8.759 -12.287 1.00 70.50 123 ASP A N 1
ATOM 1033 C CA . ASP A 1 123 ? 18.279 -9.426 -10.990 1.00 70.50 123 ASP A CA 1
ATOM 1034 C C . ASP A 1 123 ? 17.045 -10.313 -10.773 1.00 70.50 123 ASP A C 1
ATOM 1036 O O . ASP A 1 123 ? 15.902 -9.886 -10.979 1.00 70.50 123 ASP A O 1
ATOM 1040 N N . THR A 1 124 ? 17.279 -11.547 -10.332 1.00 67.25 124 THR A N 1
ATOM 1041 C CA . THR A 1 124 ? 16.243 -12.531 -10.024 1.00 67.25 124 THR A CA 1
ATOM 1042 C C . THR A 1 124 ? 15.270 -12.049 -8.947 1.00 67.25 124 THR A C 1
ATOM 1044 O O . THR A 1 124 ? 14.101 -12.432 -8.999 1.00 67.25 124 THR A O 1
ATOM 1047 N N . TRP A 1 125 ? 15.658 -11.132 -8.043 1.00 73.38 125 TRP A N 1
ATOM 1048 C CA . TRP A 1 125 ? 14.713 -10.567 -7.061 1.00 73.38 125 TRP A CA 1
ATOM 1049 C C . TRP A 1 125 ? 13.518 -9.867 -7.724 1.00 73.38 125 TRP A C 1
ATOM 1051 O O . TRP A 1 125 ? 12.420 -9.849 -7.163 1.00 73.38 125 TRP A O 1
ATOM 1061 N N . ARG A 1 126 ? 13.696 -9.314 -8.934 1.00 74.69 126 ARG A N 1
ATOM 1062 C CA . ARG A 1 126 ? 12.629 -8.632 -9.683 1.00 74.69 126 ARG A CA 1
ATOM 1063 C C . ARG A 1 126 ? 11.576 -9.629 -10.168 1.00 74.69 126 ARG A C 1
ATOM 1065 O O . ARG A 1 126 ? 10.389 -9.342 -10.027 1.00 74.69 126 ARG A O 1
ATOM 1072 N N . ILE A 1 127 ? 12.016 -10.806 -10.627 1.00 65.06 127 ILE A N 1
ATOM 1073 C CA . ILE A 1 127 ? 11.167 -11.930 -11.062 1.00 65.06 127 ILE A CA 1
ATOM 1074 C C . ILE A 1 127 ? 10.313 -12.450 -9.902 1.00 65.06 127 ILE A C 1
ATOM 1076 O O . ILE A 1 127 ? 9.114 -12.674 -10.057 1.00 65.06 127 ILE A O 1
ATOM 1080 N N . ASP A 1 128 ? 10.904 -12.563 -8.712 1.00 64.69 128 ASP A N 1
ATOM 1081 C CA . ASP A 1 128 ? 10.255 -13.147 -7.529 1.00 64.69 128 ASP A CA 1
ATOM 1082 C C . ASP A 1 128 ? 9.361 -12.167 -6.739 1.00 64.69 128 ASP A C 1
ATOM 1084 O O . ASP A 1 128 ? 8.960 -12.407 -5.588 1.00 64.69 128 ASP A O 1
ATOM 1088 N N . GLY A 1 129 ? 8.978 -11.061 -7.379 1.00 66.94 129 GLY A N 1
ATOM 1089 C CA . GLY A 1 129 ? 8.060 -10.078 -6.817 1.00 66.94 129 GLY A CA 1
ATOM 1090 C C . GLY A 1 129 ? 8.763 -8.945 -6.085 1.00 66.94 129 GLY A C 1
ATOM 1091 O O . GLY A 1 129 ? 8.244 -8.436 -5.095 1.00 66.94 129 GLY A O 1
ATOM 1092 N N . GLY A 1 130 ? 9.914 -8.511 -6.577 1.00 76.12 130 GLY A N 1
ATOM 1093 C CA . GLY A 1 130 ? 10.657 -7.393 -6.016 1.00 76.12 130 GLY A CA 1
ATOM 1094 C C . GLY A 1 130 ? 9.852 -6.109 -5.809 1.00 76.12 130 GLY A C 1
ATOM 1095 O O . GLY A 1 130 ? 9.978 -5.412 -4.803 1.00 76.12 130 GLY A O 1
ATOM 1096 N N . TYR A 1 131 ? 8.912 -5.849 -6.708 1.00 89.00 131 TYR A N 1
ATOM 1097 C CA . TYR A 1 131 ? 8.052 -4.672 -6.668 1.00 89.00 131 TYR A CA 1
ATOM 1098 C C . TYR A 1 131 ? 6.908 -4.793 -5.643 1.00 89.00 131 TYR A C 1
ATOM 1100 O O . TYR A 1 131 ? 6.012 -3.950 -5.613 1.00 89.00 131 TYR A O 1
ATOM 1108 N N . LYS A 1 132 ? 6.921 -5.811 -4.768 1.00 86.50 132 LYS A N 1
ATOM 1109 C CA . LYS A 1 132 ? 5.939 -5.991 -3.685 1.00 86.50 132 LYS A CA 1
ATOM 1110 C C . LYS A 1 132 ? 5.868 -4.789 -2.747 1.00 86.50 132 LYS A C 1
ATOM 1112 O O . LYS A 1 132 ? 4.768 -4.430 -2.343 1.00 86.50 132 LYS A O 1
ATOM 1117 N N . VAL A 1 133 ? 6.997 -4.149 -2.436 1.00 87.62 133 VAL A N 1
ATOM 1118 C CA . VAL A 1 133 ? 7.010 -2.946 -1.583 1.00 87.62 133 VAL A CA 1
ATOM 1119 C C . VAL A 1 133 ? 6.311 -1.782 -2.284 1.00 87.62 133 VAL A C 1
ATOM 1121 O O . VAL A 1 133 ? 5.447 -1.144 -1.687 1.00 87.62 133 VAL A O 1
ATOM 1124 N N . LEU A 1 134 ? 6.622 -1.545 -3.563 1.00 92.88 134 LEU A N 1
ATOM 1125 C CA . LEU A 1 134 ? 5.954 -0.514 -4.358 1.00 92.88 134 LEU A CA 1
ATOM 1126 C C . LEU A 1 134 ? 4.445 -0.783 -4.452 1.00 92.88 134 LEU A C 1
ATOM 1128 O O . LEU A 1 134 ? 3.640 0.100 -4.165 1.00 92.88 134 LEU A O 1
ATOM 1132 N N . LYS A 1 135 ? 4.067 -2.030 -4.760 1.00 93.00 135 LYS A N 1
ATOM 1133 C CA . LYS A 1 135 ? 2.672 -2.488 -4.797 1.00 93.00 135 LYS A CA 1
ATOM 1134 C C . LYS A 1 135 ? 1.957 -2.254 -3.467 1.00 93.00 135 LYS A C 1
ATOM 1136 O O . LYS A 1 135 ? 0.838 -1.749 -3.464 1.00 93.00 135 LYS A O 1
ATOM 1141 N N . MET A 1 136 ? 2.592 -2.609 -2.349 1.00 92.62 136 MET A N 1
ATOM 1142 C CA . MET A 1 136 ? 2.045 -2.400 -1.009 1.00 92.62 136 MET A CA 1
ATOM 1143 C C . MET A 1 136 ? 1.791 -0.912 -0.760 1.00 92.62 136 MET A C 1
ATOM 1145 O O . MET A 1 136 ? 0.668 -0.554 -0.422 1.00 92.62 136 MET A O 1
ATOM 1149 N N . ILE A 1 137 ? 2.790 -0.050 -0.988 1.00 94.62 137 ILE A N 1
ATOM 1150 C CA . ILE A 1 137 ? 2.659 1.401 -0.786 1.00 94.62 137 ILE A CA 1
ATOM 1151 C C . ILE A 1 137 ? 1.493 1.952 -1.611 1.00 94.62 137 ILE A C 1
ATOM 1153 O O . ILE A 1 137 ? 0.645 2.648 -1.056 1.00 94.62 137 ILE A O 1
ATOM 1157 N N . CYS A 1 138 ? 1.410 1.632 -2.905 1.00 96.06 138 CYS A N 1
ATOM 1158 C CA . CYS A 1 138 ? 0.334 2.115 -3.771 1.00 96.06 138 CYS A CA 1
ATOM 1159 C C . CYS A 1 138 ? -1.047 1.638 -3.296 1.00 96.06 138 CYS A C 1
ATOM 1161 O O . CYS A 1 138 ? -1.941 2.458 -3.076 1.00 96.06 138 CYS A O 1
ATOM 1163 N N . ASN A 1 139 ? -1.204 0.330 -3.073 1.00 95.38 139 ASN A N 1
ATOM 1164 C CA . ASN A 1 139 ? -2.486 -0.270 -2.705 1.00 95.38 139 ASN A CA 1
ATOM 1165 C C . ASN A 1 139 ? -2.991 0.238 -1.356 1.00 95.38 139 ASN A C 1
ATOM 1167 O O . ASN A 1 139 ? -4.127 0.698 -1.253 1.00 95.38 139 ASN A O 1
ATOM 1171 N N . VAL A 1 140 ? -2.137 0.183 -0.332 1.00 96.31 140 VAL A N 1
ATOM 1172 C CA . VAL A 1 140 ? -2.481 0.630 1.020 1.00 96.31 140 VAL A CA 1
ATOM 1173 C C . VAL A 1 140 ? -2.858 2.110 1.000 1.00 96.31 140 VAL A C 1
ATOM 1175 O O . VAL A 1 140 ? -3.862 2.480 1.596 1.00 96.31 140 VAL A O 1
ATOM 1178 N N . SER A 1 141 ? -2.134 2.948 0.250 1.00 97.31 141 SER A N 1
ATOM 1179 C CA . SER A 1 141 ? -2.444 4.382 0.164 1.00 97.31 141 SER A CA 1
ATOM 1180 C C . SER A 1 141 ? -3.803 4.652 -0.474 1.00 97.31 141 SER A C 1
ATOM 1182 O O . SER A 1 141 ? -4.579 5.430 0.071 1.00 97.31 141 SER A O 1
ATOM 1184 N N . ILE A 1 142 ? -4.125 4.001 -1.599 1.00 97.25 142 ILE A N 1
ATOM 1185 C CA . ILE A 1 142 ? -5.432 4.162 -2.260 1.00 97.25 142 ILE A CA 1
ATOM 1186 C C . ILE A 1 142 ? -6.562 3.746 -1.313 1.00 97.25 142 ILE A C 1
ATOM 1188 O O . ILE A 1 142 ? -7.540 4.479 -1.160 1.00 97.25 142 ILE A O 1
ATOM 1192 N N . VAL A 1 143 ? -6.410 2.597 -0.652 1.00 97.12 143 VAL A N 1
ATOM 1193 C CA . VAL A 1 143 ? -7.404 2.074 0.294 1.00 97.12 143 VAL A CA 1
ATOM 1194 C C . VAL A 1 143 ? -7.563 3.000 1.494 1.00 97.12 143 VAL A C 1
ATOM 1196 O O . VAL A 1 143 ? -8.690 3.318 1.863 1.00 97.12 143 VAL A O 1
ATOM 1199 N N . SER A 1 144 ? -6.463 3.506 2.055 1.00 96.94 144 SER A N 1
ATOM 1200 C CA . SER A 1 144 ? -6.522 4.458 3.163 1.00 96.94 144 SER A CA 1
ATOM 1201 C C . SER A 1 144 ? -7.207 5.772 2.766 1.00 96.94 144 SER A C 1
ATOM 1203 O O . SER A 1 144 ? -8.012 6.281 3.545 1.00 96.94 144 SER A O 1
ATOM 1205 N N . ILE A 1 145 ? -6.963 6.304 1.556 1.00 97.19 145 ILE A N 1
ATOM 1206 C CA . ILE A 1 145 ? -7.694 7.487 1.064 1.00 97.19 145 ILE A CA 1
ATOM 1207 C C . ILE A 1 145 ? -9.192 7.176 0.981 1.00 97.19 145 ILE A C 1
ATOM 1209 O O . ILE A 1 145 ? -9.999 7.931 1.513 1.00 97.19 145 ILE A O 1
ATOM 1213 N N . ASN A 1 146 ? -9.573 6.064 0.350 1.00 96.38 146 ASN A N 1
ATOM 1214 C CA . ASN A 1 146 ? -10.984 5.712 0.179 1.00 96.38 146 ASN A CA 1
ATOM 1215 C C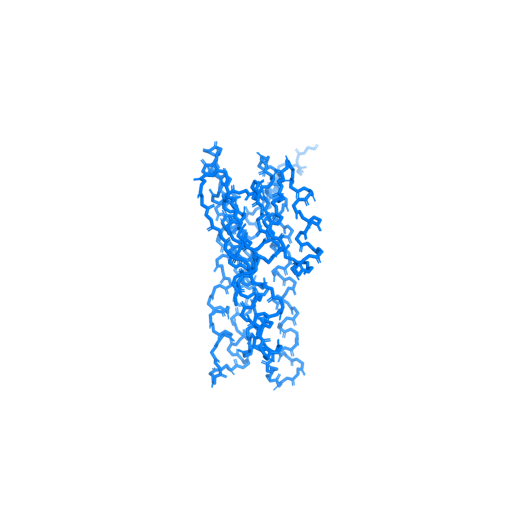 . ASN A 1 146 ? -11.695 5.488 1.524 1.00 96.38 146 ASN A C 1
ATOM 1217 O O . ASN A 1 146 ? -12.819 5.952 1.707 1.00 96.38 146 ASN A O 1
ATOM 1221 N N . SER A 1 147 ? -11.033 4.835 2.485 1.00 94.69 147 SER A N 1
ATOM 1222 C CA . SER A 1 147 ? -11.561 4.654 3.843 1.00 94.69 147 SER A CA 1
ATOM 1223 C C . SER A 1 147 ? -11.742 5.995 4.559 1.00 94.69 147 SER A C 1
ATOM 1225 O O . SER A 1 147 ? -12.767 6.233 5.198 1.00 94.69 147 SER A O 1
ATOM 1227 N N . PHE A 1 148 ? -10.786 6.919 4.431 1.00 95.25 148 PHE A N 1
ATOM 1228 C CA . PHE A 1 148 ? -10.927 8.274 4.966 1.00 95.25 148 PHE A CA 1
ATOM 1229 C C . PHE A 1 148 ? -12.122 9.021 4.351 1.00 95.25 148 PHE A C 1
ATOM 1231 O O . PHE A 1 148 ? -12.962 9.535 5.093 1.00 95.25 148 PHE A O 1
ATOM 1238 N N . GLU A 1 149 ? -12.236 9.049 3.020 1.00 95.25 149 GLU A N 1
ATOM 1239 C CA . GLU A 1 149 ? -13.330 9.740 2.323 1.00 95.25 149 GLU A CA 1
ATOM 1240 C C . GLU A 1 149 ? -14.694 9.141 2.691 1.00 95.25 149 GLU A C 1
ATOM 1242 O O . GLU A 1 149 ? -15.638 9.883 2.949 1.00 95.25 149 GLU A O 1
ATOM 1247 N N . SER A 1 150 ? -14.792 7.811 2.803 1.00 93.75 150 SER A N 1
ATOM 1248 C CA . SER A 1 150 ? -16.026 7.132 3.212 1.00 93.75 150 SER A CA 1
ATOM 1249 C C . SER A 1 150 ? -16.418 7.426 4.661 1.00 93.75 150 SER A C 1
ATOM 1251 O O . SER A 1 150 ? -17.605 7.549 4.950 1.00 93.75 150 SER A O 1
ATOM 1253 N N . ARG A 1 151 ? -15.452 7.511 5.587 1.00 91.44 151 ARG A N 1
ATOM 1254 C CA . ARG A 1 151 ? -15.726 7.772 7.013 1.00 91.44 151 ARG A CA 1
ATOM 1255 C C . ARG A 1 151 ? -16.107 9.226 7.280 1.00 91.44 151 ARG A C 1
ATOM 1257 O O . ARG A 1 151 ? -16.879 9.496 8.193 1.00 91.44 151 ARG A O 1
ATOM 1264 N N . THR A 1 152 ? -15.551 10.156 6.508 1.00 92.94 152 THR A N 1
ATOM 1265 C CA . THR A 1 152 ? -15.709 11.601 6.739 1.00 92.94 152 THR A CA 1
ATOM 1266 C C . THR A 1 152 ? -16.686 12.275 5.780 1.00 92.94 152 THR A C 1
ATOM 1268 O O . THR A 1 152 ? -17.080 13.412 6.026 1.00 92.94 152 THR A O 1
ATOM 1271 N N . ASN A 1 153 ? -17.070 11.607 4.686 1.00 91.19 153 ASN A N 1
ATOM 1272 C CA . ASN A 1 153 ? -17.739 12.212 3.530 1.00 91.19 153 ASN A CA 1
ATOM 1273 C C . ASN A 1 153 ? -16.972 13.419 2.943 1.00 91.19 153 ASN A C 1
ATOM 1275 O O . ASN A 1 153 ? -17.562 14.272 2.279 1.00 91.19 153 ASN A O 1
ATOM 1279 N N . LEU A 1 154 ? -15.657 13.512 3.180 1.00 89.94 154 LEU A N 1
ATOM 1280 C CA . LEU A 1 154 ? -14.804 14.575 2.654 1.00 89.94 154 LEU A CA 1
ATOM 1281 C C . LEU A 1 154 ? -14.014 14.064 1.456 1.00 89.94 154 LEU A C 1
ATOM 1283 O O . LEU A 1 154 ? -13.094 13.272 1.614 1.00 89.94 154 LEU A O 1
ATOM 1287 N N . SER A 1 155 ? -14.317 14.580 0.268 1.00 90.06 155 SER A N 1
ATOM 1288 C CA . SER A 1 155 ? -13.500 14.389 -0.936 1.00 90.06 155 SER A CA 1
ATOM 1289 C C . SER A 1 155 ? -12.717 15.657 -1.262 1.00 90.06 155 SER A C 1
ATOM 1291 O O . SER A 1 155 ? -13.227 16.764 -1.075 1.00 90.06 155 SER A O 1
ATOM 1293 N N . SER A 1 156 ? -11.513 15.526 -1.822 1.00 93.38 156 SER A N 1
ATOM 1294 C CA . SER A 1 156 ? -10.773 16.682 -2.339 1.00 93.38 156 SER A CA 1
ATOM 1295 C C . SER A 1 156 ? -10.096 16.395 -3.678 1.00 93.38 156 SER A C 1
ATOM 1297 O O . SER A 1 156 ? -9.691 15.269 -3.985 1.00 93.38 156 SER A O 1
ATOM 1299 N N . ASN A 1 157 ? -9.916 17.449 -4.479 1.00 94.69 157 ASN A N 1
ATOM 1300 C CA . ASN A 1 157 ? -9.178 17.357 -5.741 1.00 94.69 157 ASN A CA 1
ATOM 1301 C C . ASN A 1 157 ? -7.740 16.865 -5.521 1.00 94.69 157 ASN A C 1
ATOM 1303 O O . ASN A 1 157 ? -7.217 16.106 -6.334 1.00 94.69 157 ASN A O 1
ATOM 1307 N N . LYS A 1 158 ? -7.109 17.242 -4.401 1.00 95.19 158 LYS A N 1
ATOM 1308 C CA . LYS A 1 158 ? -5.763 16.775 -4.049 1.00 95.19 158 LYS A CA 1
ATOM 1309 C C . LYS A 1 158 ? -5.734 15.272 -3.781 1.00 95.19 158 LYS A C 1
ATOM 1311 O O . LYS A 1 158 ? -4.871 14.592 -4.325 1.00 95.19 158 LYS A O 1
ATOM 1316 N N . LEU A 1 159 ? -6.692 14.740 -3.016 1.00 96.19 159 LEU A N 1
ATOM 1317 C CA . LEU A 1 159 ? -6.804 13.295 -2.772 1.00 96.19 159 LEU A CA 1
ATOM 1318 C C . LEU A 1 159 ? -7.029 12.518 -4.074 1.00 96.19 159 LEU A C 1
ATOM 1320 O O . LEU A 1 159 ? -6.423 11.470 -4.287 1.00 96.19 159 LEU A O 1
ATOM 1324 N N . THR A 1 160 ? -7.815 13.076 -4.995 1.00 97.25 160 THR A N 1
ATOM 1325 C CA . THR A 1 160 ? -7.997 12.502 -6.337 1.00 97.25 160 THR A CA 1
ATOM 1326 C C . THR A 1 160 ? -6.682 12.461 -7.123 1.00 97.25 160 THR A C 1
ATOM 1328 O O . THR A 1 160 ? -6.361 11.448 -7.745 1.00 97.25 160 THR A O 1
ATOM 1331 N N . ILE A 1 161 ? -5.882 13.531 -7.075 1.00 97.25 161 ILE A N 1
ATOM 1332 C CA . ILE A 1 161 ? -4.558 13.565 -7.714 1.00 97.25 161 ILE A CA 1
ATOM 1333 C C . ILE A 1 161 ? -3.611 12.543 -7.068 1.00 97.25 161 ILE A C 1
ATOM 1335 O O . ILE A 1 161 ? -2.930 11.820 -7.793 1.00 97.25 161 ILE A O 1
ATOM 1339 N N . PHE A 1 162 ? -3.602 12.415 -5.738 1.00 98.06 162 PHE A N 1
ATOM 1340 C CA . PHE A 1 162 ? -2.809 11.393 -5.051 1.00 98.06 162 PHE A CA 1
ATOM 1341 C C . PHE A 1 162 ? -3.195 9.975 -5.475 1.00 98.06 162 PHE A C 1
ATOM 1343 O O . PHE A 1 162 ? -2.313 9.187 -5.803 1.00 98.06 162 PHE A O 1
ATOM 1350 N N . LYS A 1 163 ? -4.494 9.659 -5.562 1.00 98.19 163 LYS A N 1
ATOM 1351 C CA . LYS A 1 163 ? -4.958 8.355 -6.066 1.00 98.19 163 LYS A CA 1
ATOM 1352 C C . LYS A 1 163 ? -4.432 8.059 -7.471 1.00 98.19 163 LYS A C 1
ATOM 1354 O O . LYS A 1 163 ? -3.941 6.963 -7.711 1.00 98.19 163 LYS A O 1
ATOM 1359 N N . ARG A 1 164 ? -4.448 9.048 -8.372 1.00 98.00 164 ARG A N 1
ATOM 1360 C CA . ARG A 1 164 ? -3.869 8.907 -9.721 1.00 98.00 164 ARG A CA 1
ATOM 1361 C C . ARG A 1 164 ? -2.361 8.656 -9.688 1.00 98.00 164 ARG A C 1
ATOM 1363 O O . ARG A 1 164 ? -1.867 7.835 -10.454 1.00 98.00 164 ARG A O 1
ATOM 1370 N N . ILE A 1 165 ? -1.633 9.338 -8.802 1.00 97.75 165 ILE A N 1
ATOM 1371 C CA . ILE A 1 165 ? -0.198 9.092 -8.603 1.00 97.75 165 ILE A CA 1
ATOM 1372 C C . ILE A 1 165 ? 0.037 7.650 -8.137 1.00 97.75 165 ILE A C 1
ATOM 1374 O O . ILE A 1 165 ? 0.902 6.978 -8.685 1.00 97.75 165 ILE A O 1
ATOM 1378 N N . PHE A 1 166 ? -0.739 7.157 -7.169 1.00 97.62 166 PHE A N 1
ATOM 1379 C CA . PHE A 1 166 ? -0.590 5.796 -6.646 1.00 97.62 166 PHE A CA 1
ATOM 1380 C C . PHE A 1 166 ? -0.993 4.705 -7.643 1.00 97.62 166 PHE A C 1
ATOM 1382 O O . PHE A 1 166 ? -0.421 3.621 -7.598 1.00 97.62 166 PHE A O 1
ATOM 1389 N N . ASP A 1 167 ? -1.914 4.988 -8.563 1.00 97.19 167 ASP A N 1
ATOM 1390 C CA . ASP A 1 167 ? -2.294 4.055 -9.632 1.00 97.19 167 ASP A CA 1
ATOM 1391 C C . ASP A 1 167 ? -1.290 4.057 -10.803 1.00 97.19 167 ASP A C 1
ATOM 1393 O O . ASP A 1 167 ? -1.216 3.091 -11.556 1.00 97.19 167 ASP A O 1
ATOM 1397 N N . THR A 1 168 ? -0.459 5.104 -10.934 1.00 97.12 168 THR A N 1
ATOM 1398 C CA . THR A 1 168 ? 0.496 5.243 -12.053 1.00 97.12 168 THR A CA 1
ATOM 1399 C C . THR A 1 168 ? 1.434 4.030 -12.201 1.00 97.12 168 THR A C 1
ATOM 1401 O O . THR A 1 168 ? 1.517 3.504 -13.307 1.00 97.12 168 THR A O 1
ATOM 1404 N N . PRO A 1 169 ? 2.084 3.499 -11.142 1.00 95.44 169 PRO A N 1
ATOM 1405 C CA . PRO A 1 169 ? 3.022 2.382 -11.288 1.00 95.44 169 PRO A CA 1
ATOM 1406 C C . PRO A 1 169 ? 2.384 1.004 -11.520 1.00 95.44 169 PRO A C 1
ATOM 1408 O O . PRO A 1 169 ? 3.089 -0.005 -11.458 1.00 95.44 169 PRO A O 1
ATOM 1411 N N . LYS A 1 170 ? 1.064 0.908 -11.725 1.00 93.81 170 LYS A N 1
ATOM 1412 C CA . LYS A 1 170 ? 0.357 -0.378 -11.800 1.00 93.81 170 LYS A CA 1
ATOM 1413 C C . LYS A 1 170 ? 0.882 -1.270 -12.922 1.00 93.81 170 LYS A C 1
ATOM 1415 O O . LYS A 1 170 ? 1.216 -2.425 -12.677 1.00 93.81 170 LYS A O 1
ATOM 1420 N N . GLU A 1 171 ? 1.028 -0.727 -14.128 1.00 92.50 171 GLU A N 1
ATOM 1421 C CA . GLU A 1 171 ? 1.544 -1.497 -15.265 1.00 92.50 171 GLU A CA 1
ATOM 1422 C C . GLU A 1 171 ? 2.989 -1.956 -15.037 1.00 92.50 171 GLU A C 1
ATOM 1424 O O . GLU A 1 171 ? 3.343 -3.081 -15.391 1.00 92.50 171 GLU A O 1
ATOM 1429 N N . LEU A 1 172 ? 3.822 -1.106 -14.425 1.00 91.69 172 LEU A N 1
ATOM 1430 C CA . LEU A 1 172 ? 5.197 -1.438 -14.050 1.00 91.69 172 LEU A CA 1
ATOM 1431 C C . LEU A 1 172 ? 5.237 -2.614 -13.068 1.00 91.69 172 LEU A C 1
ATOM 1433 O O . LEU A 1 172 ? 5.977 -3.573 -13.291 1.00 91.69 172 LEU A O 1
ATOM 1437 N N . VAL A 1 173 ? 4.409 -2.564 -12.024 1.00 91.19 173 VAL A N 1
ATOM 1438 C CA . VAL A 1 173 ? 4.274 -3.629 -11.020 1.00 91.19 173 VAL A CA 1
ATOM 1439 C C . VAL A 1 173 ? 3.771 -4.934 -11.640 1.00 91.19 173 VAL A C 1
ATOM 1441 O O . VAL A 1 173 ? 4.265 -6.006 -11.288 1.00 91.19 173 VAL A O 1
ATOM 1444 N N . ASP A 1 174 ? 2.795 -4.868 -12.545 1.00 89.88 174 ASP A N 1
ATOM 1445 C CA . ASP A 1 174 ? 2.236 -6.052 -13.202 1.00 89.88 174 ASP A CA 1
ATOM 1446 C C . ASP A 1 174 ? 3.257 -6.683 -14.157 1.00 89.88 174 ASP A C 1
ATOM 1448 O O . ASP A 1 174 ? 3.458 -7.899 -14.166 1.00 89.88 174 ASP A O 1
ATOM 1452 N N . TYR A 1 175 ? 3.972 -5.859 -14.925 1.00 87.75 175 TYR A N 1
ATOM 1453 C CA . TYR A 1 175 ? 5.009 -6.333 -15.834 1.00 87.75 175 TYR A CA 1
ATOM 1454 C C . TYR A 1 175 ? 6.200 -6.953 -15.090 1.00 87.75 175 TYR A C 1
ATOM 1456 O O . TYR A 1 175 ? 6.734 -7.967 -15.549 1.00 87.75 175 TYR A O 1
ATOM 1464 N N . SER A 1 176 ? 6.582 -6.419 -13.924 1.00 84.94 176 SER A N 1
ATOM 1465 C CA . SER A 1 176 ? 7.688 -6.967 -13.127 1.00 84.94 176 SER A CA 1
ATOM 1466 C C . SER A 1 176 ? 7.417 -8.381 -12.598 1.00 84.94 176 SER A C 1
ATOM 1468 O O . SER A 1 176 ? 8.347 -9.056 -12.182 1.00 84.94 176 SER A O 1
ATOM 1470 N N . GLN A 1 177 ? 6.162 -8.835 -12.574 1.00 82.69 177 GLN A N 1
ATOM 1471 C CA . GLN A 1 177 ? 5.776 -10.165 -12.082 1.00 82.69 177 GLN A CA 1
ATOM 1472 C C . GLN A 1 177 ? 5.807 -11.237 -13.184 1.00 82.69 177 GLN A C 1
ATOM 1474 O O . GLN A 1 177 ? 5.426 -12.383 -12.953 1.00 82.69 177 GLN A O 1
ATOM 1479 N N . THR A 1 178 ? 6.239 -10.886 -14.400 1.00 82.44 178 THR A N 1
ATOM 1480 C CA . THR A 1 178 ? 6.260 -11.813 -15.538 1.00 82.44 178 THR A CA 1
ATOM 1481 C C . THR A 1 178 ? 7.604 -12.545 -15.635 1.00 82.44 178 THR A C 1
ATOM 1483 O O . THR A 1 178 ? 8.588 -11.981 -16.094 1.00 82.44 178 THR A O 1
ATOM 1486 N N . ALA A 1 179 ? 7.651 -13.816 -15.222 1.00 65.12 179 ALA A N 1
ATOM 1487 C CA . ALA A 1 179 ? 8.908 -14.538 -14.981 1.00 65.12 179 ALA A CA 1
ATOM 1488 C C . ALA A 1 179 ? 9.905 -14.580 -16.159 1.00 65.12 179 ALA A C 1
ATOM 1490 O O . ALA A 1 179 ? 11.095 -14.373 -15.948 1.00 65.12 179 ALA A O 1
ATOM 1491 N N . ASP A 1 180 ? 9.426 -14.741 -17.397 1.00 70.62 180 ASP A N 1
ATOM 1492 C CA . ASP A 1 180 ? 10.310 -14.997 -18.551 1.00 70.62 180 ASP A CA 1
ATOM 1493 C C . ASP A 1 180 ? 10.311 -13.876 -19.605 1.00 70.62 180 ASP A C 1
ATOM 1495 O O . ASP A 1 180 ? 10.859 -14.029 -20.697 1.00 70.62 180 ASP A O 1
ATOM 1499 N N . LYS A 1 181 ? 9.635 -12.749 -19.340 1.00 72.62 181 LYS A N 1
ATOM 1500 C CA . LYS A 1 181 ? 9.332 -11.738 -20.377 1.00 72.62 181 LYS A CA 1
ATOM 1501 C C . LYS A 1 181 ? 9.948 -10.371 -20.122 1.00 72.62 181 LYS A C 1
ATOM 1503 O O . LYS A 1 181 ? 9.718 -9.448 -20.913 1.00 72.62 181 LYS A O 1
ATOM 1508 N N . ILE A 1 182 ? 10.721 -10.223 -19.052 1.00 79.75 182 ILE A N 1
ATOM 1509 C CA . ILE A 1 182 ? 11.197 -8.911 -18.642 1.00 79.75 182 ILE A CA 1
ATOM 1510 C C . ILE A 1 182 ? 12.442 -8.513 -19.430 1.00 79.75 182 ILE A C 1
ATOM 1512 O O . ILE A 1 182 ? 13.537 -9.031 -19.251 1.00 79.75 182 ILE A O 1
ATOM 1516 N N . LYS A 1 183 ? 12.247 -7.532 -20.307 1.00 86.12 183 LYS A N 1
ATOM 1517 C CA . LYS A 1 183 ? 13.311 -6.808 -21.005 1.00 86.12 183 LYS A CA 1
ATOM 1518 C C . LYS A 1 183 ? 13.717 -5.560 -20.206 1.00 86.12 183 LYS A C 1
ATOM 1520 O O . LYS A 1 183 ? 12.841 -4.700 -20.018 1.00 86.12 183 LYS A O 1
ATOM 1525 N N . PRO A 1 184 ? 14.989 -5.416 -19.778 1.00 85.75 184 PRO A N 1
ATOM 1526 C CA . PRO A 1 184 ? 15.459 -4.257 -19.014 1.00 85.75 184 PRO A CA 1
ATOM 1527 C C . PRO A 1 184 ? 15.150 -2.914 -19.686 1.00 85.75 184 PRO A C 1
ATOM 1529 O O . PRO A 1 184 ? 14.692 -1.980 -19.035 1.00 85.75 184 PRO A O 1
ATOM 1532 N N . GLU A 1 185 ? 15.274 -2.816 -21.011 1.00 88.94 185 GLU A N 1
ATOM 1533 C CA . GLU A 1 185 ? 15.011 -1.578 -21.757 1.00 88.94 185 GLU A CA 1
ATOM 1534 C C . GLU A 1 185 ? 13.529 -1.197 -21.720 1.00 88.94 185 GLU A C 1
ATOM 1536 O O . GLU A 1 185 ? 13.170 -0.017 -21.733 1.00 88.94 185 GLU A O 1
ATOM 1541 N N . LYS A 1 186 ? 12.635 -2.195 -21.684 1.00 90.75 186 LYS A N 1
ATOM 1542 C CA . LYS A 1 186 ? 11.202 -1.947 -21.508 1.00 90.75 186 LYS A CA 1
ATOM 1543 C C . LYS A 1 186 ? 10.914 -1.465 -20.085 1.00 90.75 186 LYS A C 1
ATOM 1545 O O . LYS A 1 186 ? 10.184 -0.488 -19.961 1.00 90.75 186 LYS A O 1
ATOM 1550 N N . LEU A 1 187 ? 11.520 -2.064 -19.056 1.00 89.62 187 LEU A N 1
ATOM 1551 C CA . LEU A 1 187 ? 11.381 -1.576 -17.677 1.00 89.62 187 LEU A CA 1
ATOM 1552 C C . LEU A 1 187 ? 11.874 -0.141 -17.524 1.00 89.62 187 LEU A C 1
ATOM 1554 O O . LEU A 1 187 ? 11.128 0.694 -17.033 1.00 89.62 187 LEU A O 1
ATOM 1558 N N . ILE A 1 188 ? 13.072 0.180 -18.022 1.00 92.25 188 ILE A N 1
ATOM 1559 C CA . ILE A 1 188 ? 13.614 1.546 -17.963 1.00 92.25 188 ILE A CA 1
ATOM 1560 C C . ILE A 1 188 ? 12.640 2.541 -18.608 1.00 92.25 188 ILE A C 1
ATOM 1562 O O . ILE A 1 188 ? 12.424 3.630 -18.072 1.00 92.25 188 ILE A O 1
ATOM 1566 N N . ARG A 1 189 ? 12.032 2.189 -19.752 1.00 94.81 189 ARG A N 1
ATOM 1567 C CA . ARG A 1 189 ? 11.018 3.038 -20.400 1.00 94.81 189 ARG A CA 1
ATOM 1568 C C . ARG A 1 189 ? 9.772 3.217 -19.535 1.00 94.81 189 ARG A C 1
ATOM 1570 O O . ARG A 1 189 ? 9.305 4.346 -19.422 1.00 94.81 189 ARG A O 1
ATOM 1577 N N . MET A 1 190 ? 9.268 2.148 -18.920 1.00 95.19 190 MET A N 1
ATOM 1578 C CA . MET A 1 190 ? 8.115 2.207 -18.013 1.00 95.19 190 MET A CA 1
ATOM 1579 C C . MET A 1 190 ? 8.428 3.065 -16.782 1.00 95.19 190 MET A C 1
ATOM 1581 O O . MET A 1 190 ? 7.723 4.033 -16.533 1.00 95.19 190 MET A O 1
ATOM 1585 N N . CYS A 1 191 ? 9.558 2.830 -16.109 1.00 94.88 191 CYS A N 1
ATOM 1586 C CA . CYS A 1 191 ? 10.016 3.642 -14.982 1.00 94.88 191 CYS A CA 1
ATOM 1587 C C . CYS A 1 191 ? 10.114 5.134 -15.337 1.00 94.88 191 CYS A C 1
ATOM 1589 O O . CYS A 1 191 ? 9.640 5.982 -14.587 1.00 94.88 191 CYS A O 1
ATOM 1591 N N . LYS A 1 192 ? 10.698 5.480 -16.493 1.00 97.38 192 LYS A N 1
ATOM 1592 C CA . LYS A 1 192 ? 10.790 6.879 -16.950 1.00 97.38 192 LYS A CA 1
ATOM 1593 C C . LYS A 1 192 ? 9.417 7.484 -17.253 1.00 97.38 192 LYS A C 1
ATOM 1595 O O . LYS A 1 192 ? 9.188 8.649 -16.933 1.00 97.38 192 LYS A O 1
ATOM 1600 N N . SER A 1 193 ? 8.524 6.711 -17.871 1.00 97.75 193 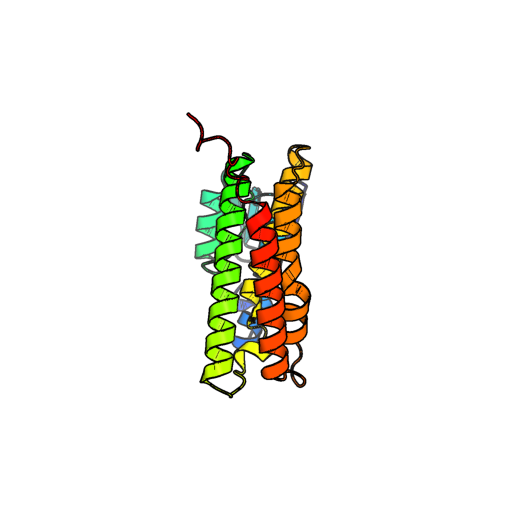SER A N 1
ATOM 1601 C CA . SER A 1 193 ? 7.145 7.124 -18.152 1.00 97.75 193 SER A CA 1
ATOM 1602 C C . SER A 1 193 ? 6.381 7.422 -16.861 1.00 97.75 193 SER A C 1
ATOM 1604 O O . SER A 1 193 ? 5.824 8.512 -16.708 1.00 97.75 193 SER A O 1
ATOM 1606 N N . ASP A 1 194 ? 6.430 6.499 -15.901 1.00 97.69 194 ASP A N 1
ATOM 1607 C CA . ASP A 1 194 ? 5.758 6.629 -14.610 1.00 97.69 194 ASP A CA 1
ATOM 1608 C C . ASP A 1 194 ? 6.333 7.800 -13.817 1.00 97.69 194 ASP A C 1
ATOM 1610 O O . ASP A 1 194 ? 5.581 8.644 -13.335 1.00 97.69 194 ASP A O 1
ATOM 1614 N N . LEU A 1 195 ? 7.663 7.924 -13.754 1.00 97.94 195 LEU A N 1
ATOM 1615 C CA . LEU A 1 195 ? 8.329 9.038 -13.080 1.00 97.94 195 LEU A CA 1
ATOM 1616 C C . LEU A 1 195 ? 7.871 10.391 -13.637 1.00 97.94 195 LEU A C 1
ATOM 1618 O O . LEU A 1 195 ? 7.518 11.284 -12.869 1.00 97.94 195 LEU A O 1
ATOM 1622 N N . ASN A 1 196 ? 7.839 10.545 -14.962 1.00 97.94 196 ASN A N 1
ATOM 1623 C CA . ASN A 1 196 ? 7.386 11.783 -15.594 1.00 97.94 196 ASN A CA 1
ATOM 1624 C C . ASN A 1 196 ? 5.916 12.082 -15.271 1.00 97.94 196 ASN A C 1
ATOM 1626 O O . ASN A 1 196 ? 5.580 13.218 -14.928 1.00 97.94 196 ASN A O 1
ATOM 1630 N N . SER A 1 197 ? 5.047 11.071 -15.337 1.00 97.88 197 SER A N 1
ATOM 1631 C CA . SER A 1 197 ? 3.628 11.198 -14.989 1.00 97.88 197 SER A CA 1
ATOM 1632 C C . SER A 1 197 ? 3.435 11.624 -13.533 1.00 97.88 197 SER A C 1
ATOM 1634 O O . SER A 1 197 ? 2.716 12.587 -13.260 1.00 97.88 197 SER A O 1
ATOM 1636 N N . ILE A 1 198 ? 4.144 10.978 -12.605 1.00 97.62 198 ILE A N 1
ATOM 1637 C CA . ILE A 1 198 ? 4.108 11.289 -11.173 1.00 97.62 198 ILE A CA 1
ATOM 1638 C C . ILE A 1 198 ? 4.605 12.712 -10.915 1.00 97.62 198 ILE A C 1
ATOM 1640 O O . ILE A 1 198 ? 3.945 13.464 -10.201 1.00 97.62 198 ILE A O 1
ATOM 1644 N N . LEU A 1 199 ? 5.732 13.117 -11.506 1.00 97.06 199 LEU A N 1
ATOM 1645 C CA . LEU A 1 199 ? 6.274 14.469 -11.335 1.00 97.06 199 LEU A CA 1
ATOM 1646 C C . LEU A 1 199 ? 5.320 15.540 -11.873 1.00 97.06 199 LEU A C 1
ATOM 1648 O O . LEU A 1 199 ? 5.173 16.594 -11.254 1.00 97.06 199 LEU A O 1
ATOM 1652 N N . ASN A 1 200 ? 4.643 15.277 -12.991 1.00 96.38 200 ASN A N 1
ATOM 1653 C CA . ASN A 1 200 ? 3.657 16.199 -13.549 1.00 96.38 200 ASN A CA 1
ATOM 1654 C C . ASN A 1 200 ? 2.417 16.325 -12.659 1.00 96.38 200 ASN A C 1
ATOM 1656 O O . ASN A 1 200 ? 1.995 17.443 -12.372 1.00 96.38 200 ASN A O 1
ATOM 1660 N N . LEU A 1 201 ? 1.877 15.209 -12.164 1.00 96.38 201 LEU A N 1
ATOM 1661 C CA . LEU A 1 201 ? 0.760 15.221 -11.216 1.00 96.38 201 LEU A CA 1
ATOM 1662 C C . LEU A 1 201 ? 1.147 15.892 -9.891 1.00 96.38 201 LEU A C 1
ATOM 1664 O O . LEU A 1 201 ? 0.372 16.672 -9.343 1.00 96.38 201 LEU A O 1
ATOM 1668 N N . LYS A 1 202 ? 2.368 15.648 -9.398 1.00 94.56 202 LYS A N 1
ATOM 1669 C CA . LYS A 1 202 ? 2.887 16.257 -8.168 1.00 94.56 202 LYS A CA 1
ATOM 1670 C C . LYS A 1 202 ? 2.965 17.781 -8.268 1.00 94.56 202 LYS A C 1
ATOM 1672 O O . LYS A 1 202 ? 2.620 18.452 -7.301 1.00 94.56 202 LYS A O 1
ATOM 1677 N N . LYS A 1 203 ? 3.344 18.343 -9.422 1.00 93.62 203 LYS A N 1
ATOM 1678 C CA . LYS A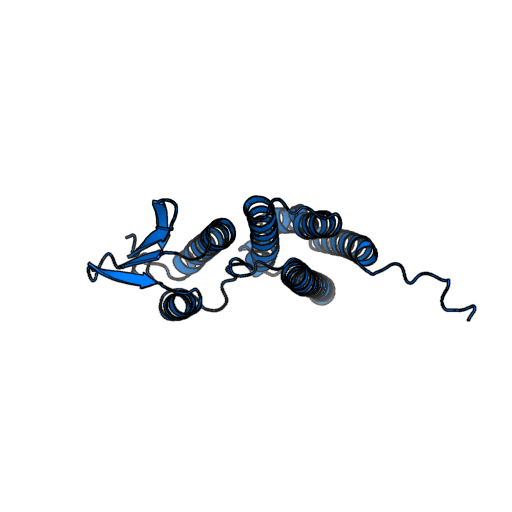 1 203 ? 3.328 19.806 -9.642 1.00 93.62 203 LYS A CA 1
ATOM 1679 C C . LYS A 1 203 ? 1.933 20.406 -9.457 1.00 93.62 203 LYS A C 1
ATOM 1681 O O . LYS A 1 203 ? 1.818 21.520 -8.968 1.00 93.62 203 LYS A O 1
ATOM 1686 N N . SER A 1 204 ? 0.875 19.671 -9.805 1.00 91.62 204 SER A N 1
ATOM 1687 C CA . SER A 1 204 ? -0.512 20.116 -9.606 1.00 91.62 204 SER A CA 1
ATOM 1688 C C . SER A 1 204 ? -0.945 20.149 -8.135 1.00 91.62 204 SER A C 1
ATOM 1690 O O . SER A 1 204 ? -1.988 20.720 -7.826 1.00 91.62 204 SER A O 1
ATOM 1692 N N . LEU A 1 205 ? -0.177 19.528 -7.235 1.00 89.56 205 LEU A N 1
ATOM 1693 C CA . LEU A 1 205 ? -0.423 19.562 -5.793 1.00 89.56 205 LEU A CA 1
ATOM 1694 C C . LEU A 1 205 ? 0.254 20.756 -5.109 1.00 89.56 205 LEU A C 1
ATOM 1696 O O . LEU A 1 205 ? -0.173 21.166 -4.024 1.00 89.56 205 LEU A O 1
ATOM 1700 N N . GLU A 1 206 ? 1.303 21.304 -5.725 1.00 84.50 206 GLU A N 1
ATOM 1701 C CA . GLU A 1 206 ? 1.990 22.480 -5.210 1.00 84.50 206 GLU A CA 1
ATOM 1702 C C . GLU A 1 206 ? 1.048 23.686 -5.321 1.00 84.50 206 GLU A C 1
ATOM 1704 O O . GLU A 1 206 ? 0.377 23.859 -6.345 1.00 84.50 206 GLU A O 1
ATOM 1709 N N . PRO A 1 207 ? 0.938 24.518 -4.268 1.00 72.56 207 PRO A N 1
ATOM 1710 C CA . PRO A 1 207 ? 0.137 25.725 -4.360 1.00 72.56 207 PRO A CA 1
ATOM 1711 C C . PRO A 1 207 ? 0.640 26.530 -5.555 1.00 72.56 207 PRO A C 1
ATOM 1713 O O . PRO A 1 207 ? 1.842 26.773 -5.674 1.00 72.56 207 PRO A O 1
ATOM 1716 N N . ILE A 1 208 ? -0.279 26.942 -6.437 1.00 57.41 208 ILE A N 1
ATOM 1717 C CA . ILE A 1 208 ? 0.021 27.938 -7.464 1.00 57.41 208 ILE A CA 1
ATOM 1718 C C . ILE A 1 208 ? 0.578 29.126 -6.689 1.00 57.41 208 ILE A C 1
ATOM 1720 O O . ILE A 1 208 ? -0.187 29.835 -6.032 1.00 57.41 208 ILE A O 1
ATOM 1724 N N . LYS A 1 209 ? 1.903 29.320 -6.703 1.00 52.22 209 LYS A N 1
ATOM 1725 C CA . LYS A 1 209 ? 2.507 30.564 -6.239 1.00 52.22 209 LYS A CA 1
ATOM 1726 C C . LYS A 1 209 ? 1.858 31.634 -7.099 1.00 52.22 209 LYS A C 1
ATOM 1728 O O . LYS A 1 209 ? 2.169 31.754 -8.282 1.00 52.22 209 LYS A O 1
ATOM 1733 N N . ARG A 1 210 ? 0.847 32.315 -6.555 1.00 46.25 210 ARG A N 1
ATOM 1734 C CA . ARG A 1 210 ? 0.167 33.400 -7.249 1.00 46.25 210 ARG A CA 1
ATOM 1735 C C . ARG A 1 210 ? 1.257 34.414 -7.554 1.00 46.25 210 ARG A C 1
ATOM 1737 O O . ARG A 1 210 ? 1.845 34.974 -6.638 1.00 46.25 210 ARG A O 1
ATOM 1744 N N . TRP A 1 211 ? 1.497 34.648 -8.837 1.00 44.59 211 TRP A N 1
ATOM 1745 C CA . TRP A 1 211 ? 2.438 35.625 -9.396 1.00 44.59 211 TRP A CA 1
ATOM 1746 C C . TRP A 1 211 ? 2.149 37.094 -8.993 1.00 44.59 211 TRP A C 1
ATOM 1748 O O . TRP A 1 211 ? 2.667 38.023 -9.599 1.00 44.59 211 TRP A O 1
ATOM 1758 N N . TRP A 1 212 ? 1.333 37.324 -7.963 1.00 49.78 212 TRP A N 1
ATOM 1759 C CA . TRP A 1 212 ? 0.862 38.631 -7.514 1.00 49.78 212 TRP A CA 1
ATOM 1760 C C . TRP A 1 212 ? 1.601 39.161 -6.275 1.00 49.78 212 TRP A C 1
ATOM 1762 O O . TRP A 1 212 ? 1.384 40.305 -5.897 1.00 49.78 212 TRP A O 1
ATOM 1772 N N . GLU A 1 213 ? 2.505 38.387 -5.663 1.00 44.38 213 GLU A N 1
ATOM 1773 C CA . GLU A 1 213 ? 3.352 38.871 -4.552 1.00 44.38 213 GLU A CA 1
ATOM 1774 C C . GLU A 1 213 ? 4.638 39.588 -5.018 1.00 44.38 213 GLU A C 1
ATOM 1776 O O . GLU A 1 213 ? 5.444 39.987 -4.190 1.00 44.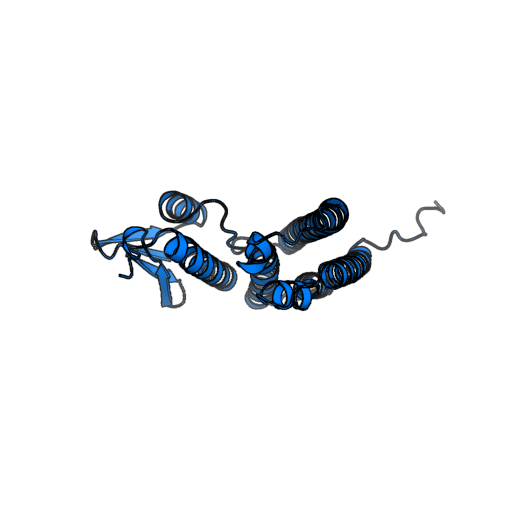38 213 GLU A O 1
ATOM 1781 N N . ILE A 1 214 ? 4.819 39.805 -6.330 1.00 50.22 214 ILE A N 1
ATOM 1782 C CA . ILE A 1 214 ? 5.957 40.563 -6.902 1.00 50.22 214 ILE A CA 1
ATOM 1783 C C . ILE A 1 214 ? 5.595 42.045 -7.166 1.00 50.22 214 ILE A C 1
ATOM 1785 O O . ILE A 1 214 ? 6.435 42.829 -7.589 1.00 50.22 214 ILE A O 1
ATOM 1789 N N . TRP A 1 215 ? 4.361 42.468 -6.867 1.00 49.31 215 TRP A N 1
ATOM 1790 C CA . TRP A 1 215 ? 3.909 43.858 -7.044 1.00 49.31 215 TRP A CA 1
ATOM 1791 C C . TRP A 1 215 ? 3.324 44.471 -5.758 1.00 49.31 215 TRP A C 1
ATOM 1793 O O . TRP A 1 215 ? 2.293 45.143 -5.796 1.00 49.31 215 TRP A O 1
ATOM 1803 N N . LYS A 1 216 ? 3.969 44.227 -4.614 1.00 44.38 216 LYS A N 1
ATOM 1804 C CA . LYS A 1 216 ? 3.809 45.006 -3.376 1.00 44.38 216 LYS A CA 1
ATOM 1805 C C . LYS A 1 216 ? 5.179 45.436 -2.881 1.00 44.38 216 LYS A C 1
ATOM 1807 O O . LYS A 1 216 ? 5.250 46.560 -2.346 1.00 44.38 216 LYS A O 1
#

Sequence (216 aa):
MNRYSVQFKDGREYTLYGSDYFNDKAVFYRHHYSNLIAFSVVVAENGYPISIKDNESKELLNFDKMESFKLWFEKNQAKGIDFGFSELDDLKKIENECYIRVNKIISFILQEIKELQSEQKFDTWRIDGGYKVLKMICNVSIVSINSFESRTNLSSNKLTIFKRIFDTPKELVDYSQTADKIKPEKLIRMCKSDLNSILNLKKSLEPIKRWWEIWK

Foldseek 3Di:
DFFKWFAAPVGDIATADACVPDPDNVVCVLVRVVSLLVVLLVCLQGPHTQWMAGPPVRDIDGDPDPVVRLVVCVVGGNPDRHSAPSVDQDPVVLLVVLVVLLVVLLVVLVVLLVCLVPPVDDDCCLQSQVCVVLLSSLSSSLSNLVSNCVVPVDDDPSSVLSNVLSCLCVVLSVQSNPNPDDDSVVSSVSSVVSSVSSVVSVVVNPPPPPPPVVPD